Protein AF-0000000068198458 (afdb_homodimer)

Sequence (288 aa):
SDKPKAIFEDSSDDIAPDNEVLESVGDSALDLAVSSLIRNKYPGLRVGPHAKIRSLVVCVGTIAQISQHYRLADNLLADGRHLVSLQSSTYIQADLFEAYVGGLYADWGYEHIRPWLYRILTPYVEEAYRIVKMEYKCAVSSNKSDKPKAIFEDSSDDIAPDNEVLESVGDSALDLAVSSLIRNKYPGLRVGPHAKIRSLVVCVGTIAQISQHYRLADNLLADGRHLVSLQSSTYIQADLFEAYVGGLYADWGYEHIRPWLYRILTPYVEEAYRIVKMEYKCAVSSNK

Foldseek 3Di:
DPPPPPDPDDDPVDCDPDLQVLLVQLLVLLLVLLLVLCCVVPVPDDPVLSVQLSCQLSPLQNLLVLLVVVVLLVVVPVVPDDCPDPPNPSNVSSSSSSSVSSVCCVVPNNVVCSVVSSVSSVVSSVVSSVVSVVVVVVVVVVVD/DPPPPPDPDDDPVDDDPDLQVLLVQLLVLLLVLLLVLCCVVPVPDDPVLSVQLSCQLSPLQNLLVLLVVVVLLVVVPVVPDDCPDPPNPSNVSSSSSSSVSSVCCVVPNSVVCSVVSSVSSVVSSVVSSVVSVVVVVVVVVVVD

Solvent-accessible surface area (backbone atoms only — not comparable to full-atom values): 15414 Å² total; per-residue (Å²): 136,77,65,76,74,81,70,61,50,45,52,85,90,57,54,58,85,48,61,61,48,28,20,52,30,11,46,24,47,49,46,27,49,49,43,46,48,48,45,70,75,39,63,30,50,29,55,69,58,49,53,54,31,46,52,56,45,71,28,54,67,45,36,17,50,51,22,58,73,67,38,47,65,60,57,59,29,68,74,66,55,74,72,72,56,92,78,52,51,54,62,53,35,20,46,49,39,22,22,49,47,17,48,49,35,74,74,61,32,59,74,66,46,44,64,60,50,50,62,71,42,43,66,49,50,54,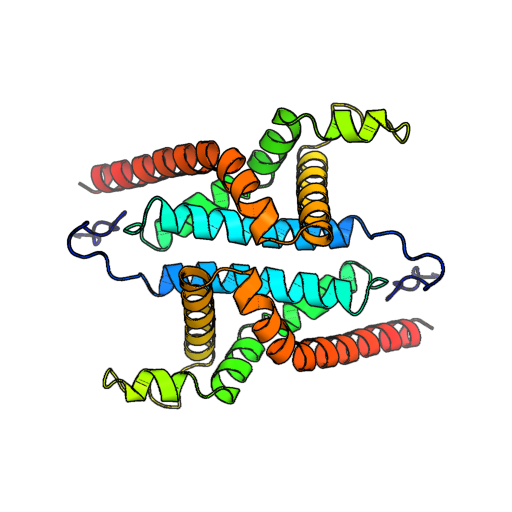51,32,45,52,54,51,50,51,54,55,52,48,50,54,54,64,75,99,135,82,64,76,76,80,70,61,51,46,52,86,91,59,54,58,84,48,62,62,48,28,20,54,31,10,45,24,48,49,46,28,50,50,44,46,48,48,44,69,76,40,62,30,52,28,56,68,60,49,51,53,31,46,52,57,43,74,27,53,69,44,36,16,50,52,22,58,73,67,39,46,66,59,58,60,30,67,76,67,52,76,74,71,58,91,79,52,51,54,61,54,35,20,45,49,41,22,22,49,46,16,47,49,34,74,74,61,33,60,73,64,46,42,64,59,49,51,62,70,42,43,64,48,49,55,50,33,45,52,54,52,51,51,54,52,52,48,51,55,55,66,74,99

Organism: Serendipita indica (strain DSM 11827) (NCBI:txid1109443)

pLDDT: mean 84.29, std 18.51, range [30.11, 98.75]

Radius of gyration: 21.1 Å; Cα contacts (8 Å, |Δi|>4): 349; chains: 2; bounding box: 50×67×52 Å

Secondary structure (DSSP, 8-state):
-------SB--GGG----HHHHHHHHHHHHHHHHHHHHHHH-TTB-HHHHHHHHHHHSSHHHHHHHHHHTTHHHHHHHTSS----S---HHHHHHHHHHHHHHHHHHH-HHHHHHHHHHHHHHHHHHHHHHHHHHHHHHHHHT-/-------SB--GGG----HHHHHHHHHHHHHHHHHHHHHHH-TTB-HHHHHHHHHHHSSHHHHHHHHHHTTHHHHHHHTTS----S---HHHHHHHHHHHHHHHHHHH-HHHHHHHHHHHHHHHHHHHHHHHHHHHHHHHHHT-

Structure (mmCIF, N/CA/C/O backbone):
data_AF-0000000068198458-model_v1
#
loop_
_entity.id
_entity.type
_entity.pdbx_description
1 polymer 'RNase III domain-containing protein'
#
loop_
_atom_site.group_PDB
_atom_site.id
_atom_site.type_symbol
_atom_site.label_atom_id
_atom_site.label_alt_id
_atom_site.label_comp_id
_atom_site.label_asym_id
_atom_site.label_entity_id
_atom_site.label_seq_id
_atom_site.pdbx_PDB_ins_code
_atom_site.Cartn_x
_atom_site.Cartn_y
_atom_site.Cartn_z
_atom_site.occupancy
_atom_site.B_iso_or_equiv
_atom_site.auth_seq_id
_atom_site.auth_comp_id
_atom_site.auth_asym_id
_atom_site.auth_atom_id
_atom_site.pdbx_PDB_model_num
ATOM 1 N N . SER A 1 1 ? -4.324 -20.203 -34.406 1 30.11 1 SER A N 1
ATOM 2 C CA . SER A 1 1 ? -4.539 -18.891 -33.781 1 30.11 1 SER A CA 1
ATOM 3 C C . SER A 1 1 ? -4.801 -19.031 -32.312 1 30.11 1 SER A C 1
ATOM 5 O O . SER A 1 1 ? -5.914 -18.781 -31.828 1 30.11 1 SER A O 1
ATOM 7 N N . ASP A 1 2 ? -4.414 -20.094 -31.625 1 34.06 2 ASP A N 1
ATOM 8 C CA . ASP A 1 2 ? -4.598 -20.656 -30.297 1 34.06 2 ASP A CA 1
ATOM 9 C C . ASP A 1 2 ? -4.164 -19.672 -29.203 1 34.06 2 ASP A C 1
ATOM 11 O O . ASP A 1 2 ? -2.967 -19.453 -29.016 1 34.06 2 ASP A O 1
ATOM 15 N N . LYS A 1 3 ? -4.727 -18.531 -29.234 1 41.78 3 LYS A N 1
ATOM 16 C CA . LYS A 1 3 ? -4.383 -17.516 -28.25 1 41.78 3 LYS A CA 1
ATOM 17 C C . LYS A 1 3 ? -4.191 -18.141 -26.859 1 41.78 3 LYS A C 1
ATOM 19 O O . LYS A 1 3 ? -5.004 -18.953 -26.422 1 41.78 3 LYS A O 1
ATOM 24 N N . PRO A 1 4 ? -3.039 -18.297 -26.328 1 46.28 4 PRO A N 1
ATOM 25 C CA . PRO A 1 4 ? -2.812 -18.984 -25.062 1 46.28 4 PRO A CA 1
ATOM 26 C C . PRO A 1 4 ? -3.896 -18.703 -24.031 1 46.28 4 PRO A C 1
ATOM 28 O O . PRO A 1 4 ? -4.355 -17.562 -23.922 1 46.28 4 PRO A O 1
ATOM 31 N N . LYS A 1 5 ? -4.898 -19.531 -23.859 1 51.38 5 LYS A N 1
ATOM 32 C CA . LYS A 1 5 ? -5.996 -19.516 -22.891 1 51.38 5 LYS A CA 1
ATOM 33 C C . LYS A 1 5 ? -5.559 -18.891 -21.578 1 51.38 5 LYS A C 1
ATOM 35 O O . LYS A 1 5 ? -4.594 -19.344 -20.953 1 51.38 5 LYS A O 1
ATOM 40 N N . ALA A 1 6 ? -5.688 -17.484 -21.469 1 61.34 6 ALA A N 1
ATOM 41 C CA . ALA A 1 6 ? -5.27 -16.734 -20.281 1 61.34 6 ALA A CA 1
ATOM 42 C C . ALA A 1 6 ? -5.652 -17.469 -19 1 61.34 6 ALA A C 1
ATOM 44 O O . ALA A 1 6 ? -6.816 -17.828 -18.812 1 61.34 6 ALA A O 1
ATOM 45 N N . ILE A 1 7 ? -4.77 -18.25 -18.453 1 76.94 7 ILE A N 1
ATOM 46 C CA . ILE A 1 7 ? -4.93 -19.062 -17.25 1 76.94 7 ILE A CA 1
ATOM 47 C C . ILE A 1 7 ? -5.301 -18.156 -16.062 1 76.94 7 ILE A C 1
ATOM 49 O O . ILE A 1 7 ? -4.605 -17.172 -15.789 1 76.94 7 ILE A O 1
ATOM 53 N N . PHE A 1 8 ? -6.598 -18.312 -15.633 1 86.75 8 PHE A N 1
ATOM 54 C CA . PHE A 1 8 ? -7.156 -17.547 -14.516 1 86.75 8 PHE A CA 1
ATOM 55 C C . PHE A 1 8 ? -6.5 -17.969 -13.203 1 86.75 8 PHE A C 1
ATOM 57 O O . PHE A 1 8 ? -6.109 -17.109 -12.406 1 86.75 8 PHE A O 1
ATOM 64 N N . GLU A 1 9 ? -6.297 -19.156 -13.039 1 86.31 9 GLU A N 1
ATOM 65 C CA . GLU A 1 9 ? -5.746 -19.703 -11.805 1 86.31 9 GLU A CA 1
ATOM 66 C C . GLU A 1 9 ? -4.926 -20.969 -12.086 1 86.31 9 GLU A C 1
ATOM 68 O O . GLU A 1 9 ? -5.266 -21.75 -12.969 1 86.31 9 GLU A O 1
ATOM 73 N N . ASP A 1 10 ? -3.818 -20.984 -11.352 1 80.56 10 ASP A N 1
ATOM 74 C CA . ASP A 1 10 ? -3.014 -22.188 -11.453 1 80.56 10 ASP A CA 1
ATOM 75 C C . ASP A 1 10 ? -3.729 -23.375 -10.812 1 80.56 10 ASP A C 1
ATOM 77 O O . ASP A 1 10 ? -4.582 -23.203 -9.938 1 80.56 10 ASP A O 1
ATOM 81 N N . SER A 1 11 ? -3.367 -24.5 -11.375 1 75.56 11 SER A N 1
ATOM 82 C CA . SER A 1 11 ? -3.941 -25.719 -10.812 1 75.56 11 SER A CA 1
ATOM 83 C C . SER A 1 11 ? -3.439 -25.953 -9.391 1 75.56 11 SER A C 1
ATOM 85 O O . SER A 1 11 ? -2.334 -25.547 -9.039 1 75.56 11 SER A O 1
ATOM 87 N N . SER A 1 12 ? -4.324 -26.484 -8.578 1 68 12 SER A N 1
ATOM 88 C CA . SER A 1 12 ? -4.039 -26.734 -7.168 1 68 12 SER A CA 1
ATOM 89 C C . SER A 1 12 ? -2.76 -27.547 -7 1 68 12 SER A C 1
ATOM 91 O O . SER A 1 12 ? -2.082 -27.438 -5.973 1 68 12 SER A O 1
ATOM 93 N N . ASP A 1 13 ? -2.494 -28.359 -7.977 1 66.19 13 ASP A N 1
ATOM 94 C CA . ASP A 1 13 ? -1.335 -29.25 -7.887 1 66.19 13 ASP A CA 1
ATOM 95 C C . ASP A 1 13 ? -0.048 -28.5 -8.234 1 66.19 13 ASP A C 1
ATOM 97 O O . ASP A 1 13 ? 1.051 -29.016 -7.996 1 66.19 13 ASP A O 1
ATOM 101 N N . ASP A 1 14 ? -0.201 -27.359 -8.727 1 62.34 14 ASP A N 1
ATOM 102 C CA . ASP A 1 14 ? 0.994 -26.641 -9.164 1 62.34 14 ASP A CA 1
ATOM 103 C C . ASP A 1 14 ? 0.958 -25.188 -8.703 1 62.34 14 ASP A C 1
ATOM 105 O O . ASP A 1 14 ? 1.086 -24.266 -9.516 1 62.34 14 ASP A O 1
ATOM 109 N N . ILE A 1 15 ? 0.603 -25.094 -7.469 1 60.03 15 ILE A N 1
ATOM 110 C CA . ILE A 1 15 ? 0.546 -23.719 -6.98 1 60.03 15 ILE A CA 1
ATOM 111 C C . ILE A 1 15 ? 1.922 -23.297 -6.477 1 60.03 15 ILE A C 1
ATOM 113 O O . ILE A 1 15 ? 2.385 -23.781 -5.438 1 60.03 15 ILE A O 1
ATOM 117 N N . ALA A 1 16 ? 2.879 -22.938 -7.336 1 57.88 16 ALA A N 1
ATOM 118 C CA . ALA A 1 16 ? 4.082 -22.266 -6.855 1 57.88 16 ALA A CA 1
ATOM 119 C C . ALA A 1 16 ? 3.811 -20.797 -6.574 1 57.88 16 ALA A C 1
ATOM 121 O O . ALA A 1 16 ? 2.99 -20.172 -7.246 1 57.88 16 ALA A O 1
ATOM 122 N N . PRO A 1 17 ? 4.289 -20.484 -5.434 1 58.69 17 PRO A N 1
ATOM 123 C CA . PRO A 1 17 ? 4.109 -19.047 -5.18 1 58.69 17 PRO A CA 1
ATOM 124 C C . PRO A 1 17 ? 4.441 -18.188 -6.395 1 58.69 17 PRO A C 1
ATOM 126 O O . PRO A 1 17 ? 5.477 -18.391 -7.035 1 58.69 17 PRO A O 1
ATOM 129 N N . ASP A 1 18 ? 3.379 -17.562 -6.82 1 75.62 18 ASP A N 1
ATOM 130 C CA . ASP A 1 18 ? 3.547 -16.641 -7.934 1 75.62 18 ASP A CA 1
ATOM 131 C C . ASP A 1 18 ? 4.348 -15.406 -7.508 1 75.62 18 ASP A C 1
ATOM 133 O O . ASP A 1 18 ? 3.875 -14.602 -6.703 1 75.62 18 ASP A O 1
ATOM 137 N N . ASN A 1 19 ? 5.637 -15.438 -7.844 1 85.38 19 ASN A N 1
ATOM 138 C CA . ASN A 1 19 ? 6.555 -14.352 -7.539 1 85.38 19 ASN A CA 1
ATOM 139 C C . ASN A 1 19 ? 5.926 -12.992 -7.828 1 85.38 19 ASN A C 1
ATOM 141 O O . ASN A 1 19 ? 6.188 -12.016 -7.117 1 85.38 19 ASN A O 1
ATOM 145 N N . GLU A 1 20 ? 5.07 -13.023 -8.734 1 91.38 20 GLU A N 1
ATOM 146 C CA . GLU A 1 20 ? 4.441 -11.766 -9.117 1 91.38 20 GLU A CA 1
ATOM 147 C C . GLU A 1 20 ? 3.395 -11.336 -8.094 1 91.38 20 GLU A C 1
ATOM 149 O O . GLU A 1 20 ? 3.23 -10.141 -7.824 1 91.38 20 GLU A O 1
ATOM 154 N N . VAL A 1 21 ? 2.742 -12.312 -7.539 1 92.94 21 VAL A N 1
ATOM 155 C CA . VAL A 1 21 ? 1.76 -12 -6.508 1 92.94 21 VAL A CA 1
ATO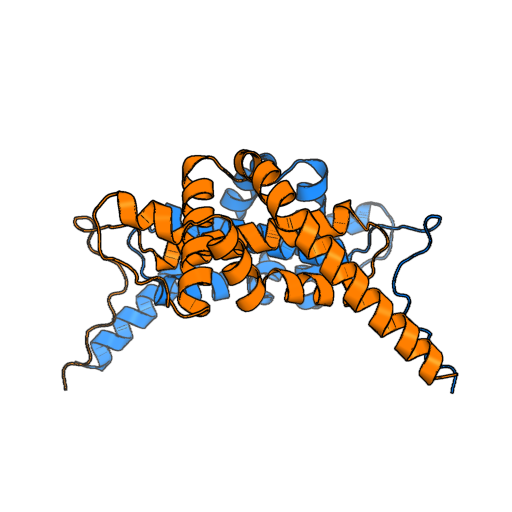M 156 C C . VAL A 1 21 ? 2.471 -11.531 -5.238 1 92.94 21 VAL A C 1
ATOM 158 O O . VAL A 1 21 ? 2.049 -10.57 -4.598 1 92.94 21 VAL A O 1
ATOM 161 N N . LEU A 1 22 ? 3.559 -12.188 -4.949 1 94.88 22 LEU A N 1
ATOM 162 C CA . LEU A 1 22 ? 4.34 -11.773 -3.787 1 94.88 22 LEU A CA 1
ATOM 163 C C . LEU A 1 22 ? 4.906 -10.375 -3.98 1 94.88 22 LEU A C 1
ATOM 165 O O . LEU A 1 22 ? 4.977 -9.594 -3.027 1 94.88 22 LEU A O 1
ATOM 169 N N . GLU A 1 23 ? 5.309 -10.141 -5.215 1 96.06 23 GLU A N 1
ATOM 170 C CA . GLU A 1 23 ? 5.762 -8.797 -5.559 1 96.06 23 GLU A CA 1
ATOM 171 C C . GLU A 1 23 ? 4.684 -7.758 -5.258 1 96.06 23 GLU A C 1
ATOM 173 O O . GLU A 1 23 ? 4.969 -6.715 -4.664 1 96.06 23 GLU A O 1
ATOM 178 N N . SER A 1 24 ? 3.486 -8.062 -5.602 1 96.25 24 SER A N 1
ATOM 179 C CA . SER A 1 24 ? 2.365 -7.152 -5.402 1 96.25 24 SER A CA 1
ATOM 180 C C . SER A 1 24 ? 2.092 -6.93 -3.916 1 96.25 24 SER A C 1
ATOM 182 O O . SER A 1 24 ? 1.862 -5.797 -3.484 1 96.25 24 SER A O 1
ATOM 184 N N . VAL A 1 25 ? 2.148 -7.977 -3.197 1 97.31 25 VAL A N 1
ATOM 185 C CA . VAL A 1 25 ? 1.942 -7.871 -1.757 1 97.31 25 VAL A CA 1
ATOM 186 C C . VAL A 1 25 ? 3.084 -7.078 -1.125 1 97.31 25 VAL A C 1
ATOM 188 O O . VAL A 1 25 ? 2.852 -6.199 -0.296 1 97.31 25 VAL A O 1
ATOM 191 N N . GLY A 1 26 ? 4.273 -7.41 -1.533 1 97.94 26 GLY A N 1
ATOM 192 C CA . GLY A 1 26 ? 5.438 -6.699 -1.038 1 97.94 26 GLY A CA 1
ATOM 193 C C . GLY A 1 26 ? 5.402 -5.211 -1.339 1 97.94 26 GLY A C 1
ATOM 194 O O . GLY A 1 26 ? 5.777 -4.395 -0.497 1 97.94 26 GLY A O 1
ATOM 195 N N . ASP A 1 27 ? 4.945 -4.914 -2.533 1 97.69 27 ASP A N 1
ATOM 196 C CA . ASP A 1 27 ? 4.809 -3.516 -2.932 1 97.69 27 ASP A CA 1
ATOM 197 C C . ASP A 1 27 ? 3.85 -2.771 -2.004 1 97.69 27 ASP A C 1
ATOM 199 O O . ASP A 1 27 ? 4.137 -1.655 -1.569 1 97.69 27 ASP A O 1
ATOM 203 N N . SER A 1 28 ? 2.742 -3.395 -1.663 1 98.25 28 SER A N 1
ATOM 204 C CA . SER A 1 28 ? 1.769 -2.77 -0.773 1 98.25 28 SER A CA 1
ATOM 205 C C . SER A 1 28 ? 2.322 -2.627 0.64 1 98.25 28 SER A C 1
ATOM 207 O O . SER A 1 28 ? 2.053 -1.635 1.321 1 98.25 28 SER A O 1
ATOM 209 N N . ALA A 1 29 ? 3.102 -3.566 1.066 1 98.62 29 ALA A N 1
ATOM 210 C CA . ALA A 1 29 ? 3.732 -3.494 2.383 1 98.62 29 ALA A CA 1
ATOM 211 C C . ALA A 1 29 ? 4.742 -2.354 2.443 1 98.62 29 ALA A C 1
ATOM 213 O O . ALA A 1 29 ? 4.801 -1.62 3.436 1 98.62 29 ALA A O 1
ATOM 214 N N . LEU A 1 30 ? 5.512 -2.246 1.409 1 98.62 30 LEU A N 1
ATOM 215 C CA . LEU A 1 30 ? 6.484 -1.165 1.321 1 98.62 30 LEU A CA 1
ATOM 216 C C . LEU A 1 30 ? 5.793 0.194 1.336 1 98.62 30 LEU A C 1
ATOM 218 O O . LEU A 1 30 ? 6.254 1.124 2.002 1 98.62 30 LEU A O 1
ATOM 222 N N . ASP A 1 31 ? 4.691 0.288 0.597 1 98.56 31 ASP A N 1
ATOM 223 C CA . ASP A 1 31 ? 3.936 1.537 0.537 1 98.56 31 ASP A CA 1
ATOM 224 C C . ASP A 1 31 ? 3.422 1.936 1.919 1 98.56 31 ASP A C 1
ATOM 226 O O . ASP A 1 31 ? 3.5 3.105 2.301 1 98.56 31 ASP A O 1
ATOM 230 N N . LEU A 1 32 ? 2.945 0.976 2.594 1 98.75 32 LEU A N 1
ATOM 231 C CA . LEU A 1 32 ? 2.453 1.257 3.938 1 98.75 32 LEU A CA 1
ATOM 232 C C . LEU A 1 32 ? 3.598 1.66 4.863 1 98.75 32 LEU A C 1
ATOM 234 O O . LEU A 1 32 ? 3.467 2.604 5.645 1 98.75 32 LEU A O 1
ATOM 238 N N . ALA A 1 33 ? 4.688 0.992 4.762 1 98.75 33 ALA A N 1
ATOM 239 C CA . ALA A 1 33 ? 5.848 1.277 5.602 1 98.75 33 ALA A CA 1
ATOM 240 C C . ALA A 1 33 ? 6.375 2.688 5.352 1 98.75 33 ALA A C 1
ATOM 242 O O . ALA A 1 33 ? 6.617 3.445 6.297 1 98.75 33 ALA A O 1
ATOM 243 N N . VAL A 1 34 ? 6.488 3.004 4.094 1 98.75 34 VAL A N 1
ATOM 244 C CA . VAL A 1 34 ? 7.043 4.305 3.744 1 98.75 34 VAL A CA 1
ATOM 245 C C . VAL A 1 34 ? 6.074 5.41 4.16 1 98.75 34 VAL A C 1
ATOM 247 O O . VAL A 1 34 ? 6.484 6.418 4.742 1 98.75 34 VAL A O 1
ATOM 250 N N . SER A 1 35 ? 4.805 5.227 3.887 1 98.25 35 SER A N 1
ATOM 251 C CA . SER A 1 35 ? 3.799 6.23 4.211 1 98.25 35 SER A CA 1
ATOM 252 C C . SER A 1 35 ? 3.729 6.477 5.715 1 98.25 35 SER A C 1
ATOM 254 O O . SER A 1 35 ? 3.707 7.625 6.16 1 98.25 35 SER A O 1
ATOM 256 N N . SER A 1 36 ? 3.738 5.434 6.441 1 98 36 SER A N 1
ATOM 257 C CA . SER A 1 36 ? 3.645 5.57 7.891 1 98 36 SER A CA 1
ATOM 258 C C . SER A 1 36 ? 4.941 6.113 8.477 1 98 36 SER A C 1
ATOM 260 O O . SER A 1 36 ? 4.918 6.871 9.445 1 98 36 SER A O 1
ATOM 262 N N . LEU A 1 37 ? 6.066 5.719 7.922 1 98.44 37 LEU A N 1
ATOM 263 C CA . LEU A 1 37 ? 7.359 6.219 8.375 1 98.44 37 LEU A CA 1
ATOM 264 C C . LEU A 1 37 ? 7.457 7.727 8.172 1 98.44 37 LEU A C 1
ATOM 266 O O . LEU A 1 37 ? 7.926 8.445 9.062 1 98.44 37 LEU A O 1
ATOM 270 N N . ILE A 1 38 ? 7.027 8.203 7.012 1 98 38 ILE A N 1
ATOM 271 C CA . ILE A 1 38 ? 7.043 9.633 6.727 1 98 38 ILE A CA 1
ATOM 272 C C . ILE A 1 38 ? 6.156 10.367 7.73 1 98 38 ILE A C 1
ATOM 274 O O . ILE A 1 38 ? 6.562 11.383 8.297 1 98 38 ILE A O 1
ATOM 278 N N . ARG A 1 39 ? 5.02 9.852 7.949 1 96 39 ARG A N 1
ATOM 279 C CA . ARG A 1 39 ? 4.094 10.477 8.883 1 96 39 ARG A CA 1
ATOM 280 C C . ARG A 1 39 ? 4.695 10.547 10.289 1 96 39 ARG A C 1
ATOM 282 O O . ARG A 1 39 ? 4.535 11.547 10.992 1 96 39 ARG A O 1
ATOM 289 N N . ASN A 1 40 ? 5.324 9.508 10.688 1 95.56 40 ASN A N 1
ATOM 290 C CA . ASN A 1 40 ? 5.918 9.43 12.016 1 95.56 40 ASN A CA 1
ATOM 291 C C . ASN A 1 40 ? 7.09 10.391 12.164 1 95.56 40 ASN A C 1
ATOM 293 O O . ASN A 1 40 ? 7.223 11.062 13.188 1 95.56 40 ASN A O 1
ATOM 297 N N . LYS A 1 41 ? 7.871 10.461 11.195 1 96.31 41 LYS A N 1
ATOM 298 C CA . LYS A 1 41 ? 9.086 11.266 11.25 1 96.31 41 LYS A CA 1
ATOM 299 C C . LYS A 1 41 ? 8.781 12.75 11.055 1 96.31 41 LYS A C 1
ATOM 301 O O . LYS A 1 41 ? 9.453 13.609 11.625 1 96.31 41 LYS A O 1
ATOM 306 N N . TYR A 1 42 ? 7.812 12.977 10.211 1 95.19 42 TYR A N 1
ATOM 307 C CA . TYR A 1 42 ? 7.473 14.352 9.859 1 95.19 42 TYR A CA 1
ATOM 308 C C . TYR A 1 42 ? 5.973 14.594 10.008 1 95.19 42 TYR A C 1
ATOM 310 O O . TYR A 1 42 ? 5.277 14.812 9.016 1 95.19 42 TYR A O 1
ATOM 318 N N . PRO A 1 43 ? 5.508 14.672 11.219 1 91.88 43 PRO A N 1
ATOM 319 C CA . PRO A 1 43 ? 4.07 14.758 11.477 1 91.88 43 PRO A CA 1
ATOM 320 C C . PRO A 1 43 ? 3.449 16.047 10.938 1 91.88 43 PRO A C 1
ATOM 322 O O . PRO A 1 43 ? 2.236 16.109 10.711 1 91.88 43 PRO A O 1
ATOM 325 N N . GLY A 1 44 ? 4.195 17.062 10.703 1 91.19 44 GLY A N 1
ATOM 326 C CA . GLY A 1 44 ? 3.684 18.328 10.203 1 91.19 44 GLY A CA 1
ATOM 327 C C . GLY A 1 44 ? 3.732 18.438 8.695 1 91.19 44 GLY A C 1
ATOM 328 O O . GLY A 1 44 ? 3.256 19.422 8.117 1 91.19 44 GLY A O 1
ATOM 329 N N . LEU A 1 45 ? 4.281 17.469 8.047 1 93.19 45 LEU A N 1
ATOM 330 C CA . LEU A 1 45 ? 4.473 17.484 6.602 1 93.19 45 LEU A CA 1
ATOM 331 C C . LEU A 1 45 ? 3.129 17.469 5.875 1 93.19 45 LEU A C 1
ATOM 333 O O . LEU A 1 45 ? 2.248 16.672 6.203 1 93.19 45 LEU A O 1
ATOM 337 N N . ARG A 1 46 ? 3.014 18.297 4.93 1 89.56 46 ARG A N 1
ATOM 338 C CA . ARG A 1 46 ? 1.765 18.391 4.18 1 89.56 46 ARG A CA 1
ATOM 339 C C . ARG A 1 46 ? 1.679 17.297 3.127 1 89.56 46 ARG A C 1
ATOM 341 O O . ARG A 1 46 ? 2.688 16.672 2.783 1 89.56 46 ARG A O 1
ATOM 348 N N . VAL A 1 47 ? 0.496 17.109 2.559 1 90.31 47 VAL A N 1
ATOM 349 C CA . VAL A 1 47 ? 0.196 15.977 1.685 1 90.31 47 VAL A CA 1
ATOM 350 C C . VAL A 1 47 ? 1.042 16.062 0.417 1 90.31 47 VAL A C 1
ATOM 352 O O . VAL A 1 47 ? 1.537 15.055 -0.079 1 90.31 47 VAL A O 1
ATOM 355 N N . GLY A 1 48 ? 1.16 17.266 -0.16 1 92.56 48 GLY A N 1
ATOM 356 C CA . GLY A 1 48 ? 1.958 17.438 -1.364 1 92.56 48 GLY A CA 1
ATOM 357 C C . GLY A 1 48 ? 3.373 16.906 -1.219 1 92.56 48 GLY A C 1
ATOM 358 O O . GLY A 1 48 ? 3.758 15.953 -1.898 1 92.56 48 GLY A O 1
ATOM 359 N N . PRO A 1 49 ? 4.109 17.484 -0.264 1 94.38 49 PRO A N 1
ATOM 360 C CA . PRO A 1 49 ? 5.465 17 0.008 1 94.38 49 PRO A CA 1
ATOM 361 C C . PRO A 1 49 ? 5.496 15.531 0.437 1 94.38 49 PRO A C 1
ATOM 363 O O . PRO A 1 49 ? 6.422 14.797 0.076 1 94.38 49 PRO A O 1
ATOM 366 N N . HIS A 1 50 ? 4.543 15.125 1.203 1 96.19 50 HIS A N 1
ATOM 367 C CA . HIS A 1 50 ? 4.441 13.727 1.606 1 96.19 50 HIS A CA 1
ATOM 368 C C . HIS A 1 50 ? 4.414 12.805 0.393 1 96.19 50 HIS A C 1
ATOM 370 O O . HIS A 1 50 ? 5.16 11.828 0.338 1 96.19 50 HIS A O 1
ATOM 376 N N . ALA A 1 51 ? 3.598 13.125 -0.539 1 96.19 51 ALA A N 1
ATOM 377 C CA . ALA A 1 51 ? 3.445 12.32 -1.748 1 96.19 51 ALA A CA 1
ATOM 378 C C . ALA A 1 51 ? 4.738 12.297 -2.559 1 96.19 51 ALA A C 1
ATOM 380 O O . ALA A 1 51 ? 5.125 11.258 -3.096 1 96.19 51 ALA A O 1
ATOM 381 N N . LYS A 1 52 ? 5.32 13.406 -2.648 1 96.88 52 LYS A N 1
ATOM 382 C CA . LYS A 1 52 ? 6.559 13.508 -3.422 1 96.88 52 LYS A CA 1
ATOM 383 C C . LYS A 1 52 ? 7.672 12.68 -2.787 1 96.88 52 LYS A C 1
ATOM 385 O O . LYS A 1 52 ? 8.391 11.961 -3.482 1 96.88 52 LYS A O 1
ATOM 390 N N . ILE A 1 53 ? 7.82 12.773 -1.513 1 98.06 53 ILE A N 1
ATOM 391 C CA . ILE A 1 53 ? 8.82 12 -0.792 1 98.06 53 ILE A CA 1
ATOM 392 C C . ILE A 1 53 ? 8.555 10.508 -0.974 1 98.06 53 ILE A C 1
ATOM 394 O O . ILE A 1 53 ? 9.469 9.734 -1.29 1 98.06 53 ILE A O 1
ATOM 398 N N . ARG A 1 54 ? 7.328 10.141 -0.768 1 98.25 54 ARG A N 1
ATOM 399 C CA . ARG A 1 54 ? 6.965 8.742 -0.931 1 98.25 54 ARG A CA 1
ATOM 400 C C . ARG A 1 54 ? 7.344 8.234 -2.318 1 98.25 54 ARG A C 1
ATOM 402 O O . ARG A 1 54 ? 7.93 7.156 -2.453 1 98.25 54 ARG A O 1
ATOM 409 N N . SER A 1 55 ? 7.004 9.008 -3.363 1 97.88 55 SER A N 1
ATOM 410 C CA . SER A 1 55 ? 7.273 8.602 -4.738 1 97.88 55 SER A CA 1
ATOM 411 C C . SER A 1 55 ? 8.766 8.406 -4.973 1 97.88 55 SER A C 1
ATOM 413 O O . SER A 1 55 ? 9.172 7.508 -5.715 1 97.88 55 SER A O 1
ATOM 415 N N . LEU A 1 56 ? 9.578 9.18 -4.344 1 97.81 56 LEU A N 1
ATOM 416 C CA . LEU A 1 56 ? 11.023 9.078 -4.5 1 97.81 56 LEU A CA 1
ATOM 417 C C . LEU A 1 56 ? 11.562 7.828 -3.816 1 97.81 56 LEU A C 1
ATOM 419 O O . LEU A 1 56 ? 12.547 7.242 -4.27 1 97.81 56 LEU A O 1
ATOM 423 N N . VAL A 1 57 ? 10.914 7.441 -2.791 1 98.44 57 VAL A N 1
ATOM 424 C CA . VAL A 1 57 ? 11.414 6.332 -1.986 1 98.44 57 VAL A CA 1
ATOM 425 C C . VAL A 1 57 ? 10.953 5.008 -2.586 1 98.44 57 VAL A C 1
ATOM 427 O O . VAL A 1 57 ? 11.703 4.027 -2.596 1 98.44 57 VAL A O 1
ATOM 430 N N . VAL A 1 58 ? 9.703 4.953 -3.111 1 97.62 58 VAL A N 1
ATOM 431 C CA . VAL A 1 58 ? 9.156 3.67 -3.543 1 97.62 58 VAL A CA 1
ATOM 432 C C . VAL A 1 58 ? 9.328 3.52 -5.055 1 97.62 58 VAL A C 1
ATOM 434 O O . VAL A 1 58 ? 8.789 2.588 -5.652 1 97.62 58 VAL A O 1
ATOM 437 N N . CYS A 1 59 ? 10.078 4.434 -5.645 1 97.19 59 CYS A N 1
ATOM 438 C CA . CYS A 1 59 ? 10.312 4.285 -7.078 1 97.19 59 CYS A CA 1
ATOM 439 C C . CYS A 1 59 ? 11.242 3.111 -7.359 1 97.19 59 CYS A C 1
ATOM 441 O O . CYS A 1 59 ? 11.992 2.684 -6.48 1 97.19 59 CYS A O 1
ATOM 443 N N . VAL A 1 60 ? 11.148 2.645 -8.555 1 95.94 60 VAL A N 1
ATOM 444 C CA . VAL A 1 60 ? 11.875 1.45 -8.984 1 95.94 60 VAL A CA 1
ATOM 445 C C . VAL A 1 60 ? 13.367 1.634 -8.734 1 95.94 60 VAL A C 1
ATOM 447 O O . VAL A 1 60 ? 14.039 0.719 -8.25 1 95.94 60 VAL A O 1
ATOM 450 N N . GLY A 1 61 ? 13.875 2.771 -9.062 1 96 61 GLY A N 1
ATOM 451 C CA . GLY A 1 61 ? 15.289 3.045 -8.898 1 96 61 GLY A CA 1
ATOM 452 C C . GLY A 1 61 ? 15.758 2.914 -7.457 1 96 61 GLY A C 1
ATOM 453 O O . GLY A 1 61 ? 16.781 2.285 -7.184 1 96 61 GLY A O 1
ATOM 454 N N . THR A 1 62 ? 15.062 3.48 -6.492 1 97 62 THR A N 1
ATOM 455 C CA . THR A 1 62 ? 15.422 3.438 -5.078 1 97 62 THR A CA 1
ATOM 456 C C . THR A 1 62 ? 15.281 2.021 -4.527 1 97 62 THR A C 1
ATOM 458 O O . THR A 1 62 ? 16.156 1.545 -3.793 1 97 62 THR A O 1
ATOM 461 N N . ILE A 1 63 ? 14.227 1.339 -4.895 1 96.88 63 ILE A N 1
ATOM 462 C CA . ILE A 1 63 ? 13.992 -0.021 -4.418 1 96.88 63 ILE A CA 1
ATOM 463 C C . ILE A 1 63 ? 15.094 -0.943 -4.938 1 96.88 63 ILE A C 1
ATOM 465 O O . ILE A 1 63 ? 15.562 -1.823 -4.215 1 96.88 63 ILE A O 1
ATOM 469 N N . ALA A 1 64 ? 15.469 -0.704 -6.195 1 94.81 64 ALA A N 1
ATOM 470 C CA . ALA A 1 64 ? 16.562 -1.489 -6.758 1 94.81 64 ALA A CA 1
ATOM 471 C C . ALA A 1 64 ? 17.859 -1.246 -5.992 1 94.81 64 ALA A C 1
ATOM 473 O O . ALA A 1 64 ? 18.641 -2.18 -5.746 1 94.81 64 ALA A O 1
ATOM 474 N N . GLN A 1 65 ? 18.109 -0.049 -5.625 1 94.12 65 GLN A N 1
ATOM 475 C CA . GLN A 1 65 ? 19.297 0.298 -4.852 1 94.12 65 GLN A CA 1
ATOM 476 C C . GLN A 1 65 ? 19.297 -0.402 -3.494 1 94.12 65 GLN A C 1
ATOM 478 O O . GLN A 1 65 ? 20.328 -0.891 -3.039 1 94.12 65 GLN A O 1
ATOM 483 N N . ILE A 1 66 ? 18.188 -0.449 -2.869 1 94.38 66 ILE A N 1
ATOM 484 C CA . ILE A 1 66 ? 18.047 -1.131 -1.587 1 94.38 66 ILE A CA 1
ATOM 485 C C . ILE A 1 66 ? 18.312 -2.621 -1.761 1 94.38 66 ILE A C 1
ATOM 487 O O . ILE A 1 66 ? 19.047 -3.221 -0.96 1 94.38 66 ILE A O 1
ATOM 491 N N . SER A 1 67 ? 17.719 -3.16 -2.797 1 92.38 67 SER A N 1
ATOM 492 C CA . SER A 1 67 ? 17.938 -4.57 -3.111 1 92.38 67 SER A CA 1
ATOM 493 C C . SER A 1 67 ? 19.422 -4.883 -3.268 1 92.38 67 SER A C 1
ATOM 495 O O . SER A 1 67 ? 19.906 -5.879 -2.734 1 92.38 67 SER A O 1
ATOM 497 N N . GLN A 1 68 ? 20.094 -4.078 -4.008 1 88 68 GLN A N 1
ATOM 498 C CA . GLN A 1 68 ? 21.516 -4.262 -4.27 1 88 68 GLN A CA 1
ATOM 499 C C . GLN A 1 68 ? 22.328 -4.113 -2.988 1 88 68 GLN A C 1
ATOM 501 O O . GLN A 1 68 ? 23.266 -4.875 -2.748 1 88 68 GLN A O 1
ATOM 506 N N . HIS A 1 69 ? 21.953 -3.119 -2.227 1 85.62 69 HIS A N 1
ATOM 507 C CA . HIS A 1 69 ? 22.672 -2.85 -0.982 1 85.62 69 HIS A CA 1
ATOM 508 C C . HIS A 1 69 ? 22.578 -4.039 -0.031 1 85.62 69 HIS A C 1
ATOM 510 O O . HIS A 1 69 ? 23.547 -4.363 0.652 1 85.62 69 HIS A O 1
ATOM 516 N N . TYR A 1 70 ? 21.484 -4.703 -0.058 1 81.44 70 TYR A N 1
ATOM 517 C CA . TYR A 1 70 ? 21.281 -5.816 0.86 1 81.44 70 TYR A CA 1
ATOM 518 C C . TYR A 1 70 ? 21.641 -7.141 0.199 1 81.44 70 TYR A C 1
ATOM 520 O O . TYR A 1 70 ? 21.469 -8.211 0.793 1 81.44 70 TYR A O 1
ATOM 528 N N . ARG A 1 71 ? 22.156 -7.094 -0.995 1 77.75 71 ARG A N 1
ATOM 529 C CA . ARG A 1 71 ? 22.688 -8.219 -1.767 1 77.75 71 ARG A CA 1
ATOM 530 C C . ARG A 1 71 ? 21.656 -9.336 -1.868 1 77.75 71 ARG A C 1
ATOM 532 O O . ARG A 1 71 ? 21.969 -10.508 -1.662 1 77.75 71 ARG A O 1
ATOM 539 N N . LEU A 1 72 ? 20.469 -8.977 -2.066 1 71.69 72 LEU A N 1
ATOM 540 C CA . LEU A 1 72 ? 19.406 -9.977 -2.102 1 71.69 72 LEU A CA 1
ATOM 541 C C . LEU A 1 72 ? 19.594 -10.914 -3.293 1 71.69 72 LEU A C 1
ATOM 543 O O . LEU A 1 72 ? 19.328 -12.117 -3.189 1 71.69 72 LEU A O 1
ATOM 547 N N . ALA A 1 73 ? 20.047 -10.32 -4.285 1 62.81 73 ALA A N 1
ATOM 548 C CA . ALA A 1 73 ? 20.266 -11.156 -5.465 1 62.81 73 ALA A CA 1
ATOM 549 C C . ALA A 1 73 ? 21.328 -12.219 -5.188 1 62.81 73 ALA A C 1
ATOM 551 O O . ALA A 1 73 ? 21.203 -13.359 -5.648 1 62.81 73 ALA A O 1
ATOM 552 N N . ASP A 1 74 ? 22.281 -11.758 -4.5 1 62.78 74 ASP A N 1
ATOM 553 C CA . ASP A 1 74 ? 23.359 -12.68 -4.191 1 62.78 74 ASP A CA 1
ATOM 554 C C . ASP A 1 74 ? 22.875 -13.82 -3.299 1 62.78 74 ASP A C 1
ATOM 556 O O . ASP A 1 74 ? 23.328 -14.961 -3.447 1 62.78 74 ASP A O 1
ATOM 560 N N . ASN A 1 75 ? 21.969 -13.461 -2.459 1 58.56 75 ASN A N 1
ATOM 561 C CA . ASN A 1 75 ? 21.484 -14.453 -1.504 1 58.56 75 ASN A CA 1
ATOM 562 C C . ASN A 1 75 ? 20.531 -15.438 -2.162 1 58.56 75 ASN A C 1
ATOM 564 O O . ASN A 1 75 ? 20.422 -16.594 -1.729 1 58.56 75 ASN A O 1
ATOM 568 N N . LEU A 1 76 ? 19.781 -14.992 -3.08 1 57.19 76 LEU A N 1
ATOM 569 C CA . LEU A 1 76 ? 18.891 -15.875 -3.816 1 57.19 76 LEU A CA 1
ATOM 570 C C . LEU A 1 76 ? 19.672 -16.812 -4.719 1 57.19 76 LEU A C 1
ATOM 572 O O . LEU A 1 76 ? 19.234 -17.938 -4.977 1 57.19 76 LEU A O 1
ATOM 576 N N . LEU A 1 77 ? 20.75 -16.328 -5.242 1 49.38 77 LEU A N 1
ATOM 577 C CA . LEU A 1 77 ? 21.625 -17.141 -6.094 1 49.38 77 LEU A CA 1
ATOM 578 C C . LEU A 1 77 ? 22.312 -18.234 -5.289 1 49.38 77 LEU A C 1
ATOM 580 O O . LEU A 1 77 ? 22.625 -19.297 -5.816 1 49.38 77 LEU A O 1
ATOM 584 N N . ALA A 1 78 ? 22.734 -17.953 -4.141 1 47.47 78 ALA A N 1
ATOM 585 C CA . ALA A 1 78 ? 23.484 -18.984 -3.424 1 47.47 78 ALA A CA 1
ATOM 586 C C . ALA A 1 78 ? 22.641 -20.234 -3.25 1 47.47 78 ALA A C 1
ATOM 588 O O . ALA A 1 78 ? 23.188 -21.312 -2.994 1 47.47 78 ALA A O 1
ATOM 589 N N . ASP A 1 79 ? 21.422 -20.109 -3.078 1 47.91 79 ASP A N 1
ATOM 590 C CA . ASP A 1 79 ? 20.688 -21.359 -2.875 1 47.91 79 ASP A CA 1
ATOM 591 C C . ASP A 1 79 ? 20.578 -22.156 -4.18 1 47.91 79 ASP A C 1
ATOM 593 O O . ASP A 1 79 ? 19.812 -23.125 -4.258 1 47.91 79 ASP A O 1
ATOM 597 N N . GLY A 1 80 ? 21.516 -22.062 -5.176 1 44.81 80 GLY A N 1
ATOM 598 C CA . GLY A 1 80 ? 21.734 -22.938 -6.32 1 44.81 80 GLY A CA 1
ATOM 599 C C . GLY A 1 80 ? 20.953 -22.516 -7.551 1 44.81 80 GLY A C 1
ATOM 600 O O . GLY A 1 80 ? 21.078 -23.156 -8.609 1 44.81 80 GLY A O 1
ATOM 601 N N . ARG A 1 81 ? 19.781 -22 -7.453 1 46.47 81 ARG A N 1
ATOM 602 C CA . ARG A 1 81 ? 19.109 -21.891 -8.742 1 46.47 81 ARG A CA 1
ATOM 603 C C . ARG A 1 81 ? 19.844 -20.938 -9.68 1 46.47 81 ARG A C 1
ATOM 605 O O . ARG A 1 81 ? 20.844 -20.328 -9.281 1 46.47 81 ARG A O 1
ATOM 612 N N . HIS A 1 82 ? 19.109 -20.219 -10.727 1 45 82 HIS A N 1
ATOM 613 C CA . HIS A 1 82 ? 19.516 -19.438 -11.883 1 45 82 HIS A CA 1
ATOM 614 C C . HIS A 1 82 ? 20.25 -18.172 -11.453 1 45 82 HIS A C 1
ATOM 616 O O . HIS A 1 82 ? 19.906 -17.562 -10.438 1 45 82 HIS A O 1
ATOM 622 N N . LEU A 1 83 ? 21.609 -18.078 -11.758 1 43.44 83 LEU A N 1
ATOM 623 C CA . LEU A 1 83 ? 22.422 -16.859 -11.812 1 43.44 83 LEU A CA 1
ATOM 624 C C . LEU A 1 83 ? 21.594 -15.664 -12.25 1 43.44 83 LEU A C 1
ATOM 626 O O . LEU A 1 83 ? 21.266 -15.531 -13.43 1 43.44 83 LEU A O 1
ATOM 630 N N . VAL A 1 84 ? 20.531 -15.312 -11.648 1 47.12 84 VAL A N 1
ATOM 631 C CA . VAL A 1 84 ? 20.125 -13.969 -12.023 1 47.12 84 VAL A CA 1
ATOM 632 C C . VAL A 1 84 ? 21.359 -13.07 -12.148 1 47.12 84 VAL A C 1
ATOM 634 O O . VAL A 1 84 ? 22.094 -12.875 -11.18 1 47.12 84 VAL A O 1
ATOM 637 N N . SER A 1 85 ? 22.203 -13.102 -13.211 1 46.47 85 SER A N 1
ATOM 638 C CA . SER A 1 85 ? 23.359 -12.242 -13.469 1 46.47 85 SER A CA 1
ATOM 639 C C . SER A 1 85 ? 23.219 -10.914 -12.734 1 46.47 85 SER A C 1
ATOM 641 O O . SER A 1 85 ? 22.109 -10.43 -12.516 1 46.47 85 SER A O 1
ATOM 643 N N . LEU A 1 86 ? 24.328 -10.414 -11.922 1 47.38 86 LEU A N 1
ATOM 644 C CA . LEU A 1 86 ? 24.672 -9.094 -11.398 1 47.38 86 LEU A CA 1
ATOM 645 C C . LEU A 1 86 ? 23.906 -7.996 -12.133 1 47.38 86 LEU A C 1
ATOM 647 O O . LEU A 1 86 ? 23.75 -6.891 -11.617 1 47.38 86 LEU A O 1
ATOM 651 N N . GLN A 1 87 ? 23.938 -8.141 -13.5 1 53.81 87 GLN A N 1
ATOM 652 C CA . GLN A 1 87 ? 23.469 -7.023 -14.305 1 53.81 87 GLN A CA 1
ATOM 653 C C . GLN A 1 87 ? 21.938 -6.984 -14.352 1 53.81 87 GLN A C 1
ATOM 655 O O . GLN A 1 87 ? 21.344 -6.738 -15.406 1 53.81 87 GLN A O 1
ATOM 660 N N . SER A 1 88 ? 21.281 -7.539 -13.383 1 63.22 88 SER A N 1
ATOM 661 C CA . SER A 1 88 ? 19.828 -7.516 -13.484 1 63.22 88 SER A CA 1
ATOM 662 C C . SER A 1 88 ? 19.297 -6.086 -13.586 1 63.22 88 SER A C 1
ATOM 664 O O . SER A 1 88 ? 19.875 -5.164 -12.992 1 63.22 88 SER A O 1
ATOM 666 N N . SER A 1 89 ? 18.469 -5.879 -14.57 1 84.12 89 SER A N 1
ATOM 667 C CA . SER A 1 89 ? 17.828 -4.59 -14.812 1 84.12 89 SER A CA 1
ATOM 668 C C . SER A 1 89 ? 17.25 -4.008 -13.523 1 84.12 89 SER A C 1
ATOM 670 O O . SER A 1 89 ? 17.031 -4.73 -12.555 1 84.12 89 SER A O 1
ATOM 672 N N . THR A 1 90 ? 17.516 -2.865 -13.359 1 90.31 90 THR A N 1
ATOM 673 C CA . THR A 1 90 ? 16.938 -2.09 -12.258 1 90.31 90 THR A CA 1
ATOM 674 C C . THR A 1 90 ? 15.555 -2.604 -11.898 1 90.31 90 THR A C 1
ATOM 676 O O . THR A 1 90 ? 15.234 -2.773 -10.719 1 90.31 90 THR A O 1
ATOM 679 N N . TYR A 1 91 ? 14.844 -3.027 -12.859 1 91.56 91 TYR A N 1
ATOM 680 C CA . TYR A 1 91 ? 13.484 -3.496 -12.656 1 91.56 91 TYR A CA 1
ATOM 681 C C . TYR A 1 91 ? 13.469 -4.859 -11.977 1 91.56 91 TYR A C 1
ATOM 683 O O . TYR A 1 91 ? 12.672 -5.098 -11.062 1 91.56 91 TYR A O 1
ATOM 691 N N . ILE A 1 92 ? 14.328 -5.707 -12.375 1 88.81 92 ILE A N 1
ATOM 692 C CA . ILE A 1 92 ? 14.391 -7.055 -11.812 1 88.81 92 ILE A CA 1
ATOM 693 C C . ILE A 1 92 ? 14.797 -6.988 -10.344 1 88.81 92 ILE A C 1
ATOM 695 O O . ILE A 1 92 ? 14.227 -7.68 -9.5 1 88.81 92 ILE A O 1
ATOM 699 N N . GLN A 1 93 ? 15.75 -6.172 -10.109 1 90.75 93 GLN A N 1
ATOM 700 C CA . GLN A 1 93 ? 16.219 -6.016 -8.734 1 90.75 93 GLN A CA 1
ATOM 701 C C . GLN A 1 93 ? 15.102 -5.504 -7.828 1 90.75 93 GLN A C 1
ATOM 703 O O . GLN A 1 93 ? 14.953 -5.973 -6.699 1 90.75 93 GLN A O 1
ATOM 708 N N . ALA A 1 94 ? 14.383 -4.523 -8.32 1 94.94 94 ALA A N 1
ATOM 709 C CA . ALA A 1 94 ? 13.273 -3.982 -7.543 1 94.94 94 ALA A CA 1
ATOM 710 C C . ALA A 1 94 ? 12.211 -5.051 -7.289 1 94.94 94 ALA A C 1
ATOM 712 O O . ALA A 1 94 ? 11.734 -5.199 -6.164 1 94.94 94 ALA A O 1
ATOM 713 N N . ASP A 1 95 ? 11.922 -5.844 -8.32 1 93.19 95 ASP A N 1
ATOM 714 C CA . ASP A 1 95 ? 10.922 -6.902 -8.219 1 93.19 95 ASP A CA 1
ATOM 715 C C . ASP A 1 95 ? 11.344 -7.961 -7.199 1 93.19 95 ASP A C 1
ATOM 717 O O . ASP A 1 95 ? 10.508 -8.477 -6.453 1 93.19 95 ASP A O 1
ATOM 721 N N . LEU A 1 96 ? 12.578 -8.203 -7.207 1 90.81 96 LEU A N 1
ATOM 722 C CA . LEU A 1 96 ? 13.109 -9.188 -6.27 1 90.81 96 LEU A CA 1
ATOM 723 C C . LEU A 1 96 ? 12.938 -8.719 -4.832 1 90.81 96 LEU A C 1
ATOM 725 O O . LEU A 1 96 ? 12.539 -9.492 -3.961 1 90.81 96 LEU A O 1
ATOM 729 N N . PHE A 1 97 ? 13.25 -7.465 -4.613 1 94.56 97 PHE A N 1
ATOM 730 C CA . PHE A 1 97 ? 13.125 -6.926 -3.266 1 94.56 97 PHE A CA 1
ATOM 731 C C . PHE A 1 97 ? 11.672 -6.922 -2.814 1 94.56 97 PHE A C 1
ATOM 733 O O . PHE A 1 97 ? 11.367 -7.273 -1.674 1 94.56 97 PHE A O 1
ATOM 740 N N . GLU A 1 98 ? 10.828 -6.527 -3.744 1 96.94 98 GLU A N 1
ATOM 741 C CA . GLU A 1 98 ? 9.406 -6.484 -3.426 1 96.94 98 GLU A CA 1
ATOM 742 C C . GLU A 1 98 ? 8.875 -7.879 -3.098 1 96.94 98 GLU A C 1
ATOM 744 O O . GLU A 1 98 ? 8.164 -8.055 -2.107 1 96.94 98 GLU A O 1
ATOM 749 N N . ALA A 1 99 ? 9.258 -8.852 -3.869 1 94.56 99 ALA A N 1
ATOM 750 C CA . ALA A 1 99 ? 8.836 -10.227 -3.619 1 94.56 99 ALA A CA 1
ATOM 751 C C . ALA A 1 99 ? 9.398 -10.75 -2.299 1 94.56 99 ALA A C 1
ATOM 753 O O . ALA A 1 99 ? 8.727 -11.484 -1.575 1 94.56 99 ALA A O 1
ATOM 754 N N . TYR A 1 100 ? 10.625 -10.336 -2.053 1 94 100 TYR A N 1
ATOM 755 C CA . TYR A 1 100 ? 11.242 -10.719 -0.787 1 94 100 TYR A CA 1
ATOM 756 C C . TYR A 1 100 ? 10.445 -10.164 0.392 1 94 100 TYR A C 1
ATOM 758 O O . TYR A 1 100 ? 10.133 -10.898 1.332 1 94 100 TYR A O 1
ATOM 766 N N . VAL A 1 101 ? 10.109 -8.922 0.331 1 96.94 101 VAL A N 1
ATOM 767 C CA . VAL A 1 101 ? 9.305 -8.289 1.372 1 96.94 101 VAL A CA 1
ATOM 768 C C . VAL A 1 101 ? 7.945 -8.984 1.472 1 96.94 101 VAL A C 1
ATOM 770 O O . VAL A 1 101 ? 7.453 -9.242 2.572 1 96.94 101 VAL A O 1
ATOM 773 N N . GLY A 1 102 ? 7.355 -9.242 0.285 1 97.06 102 GLY A N 1
ATOM 774 C CA . GLY A 1 102 ? 6.098 -9.969 0.265 1 97.06 102 GLY A CA 1
ATOM 775 C C . GLY A 1 102 ? 6.176 -11.312 0.955 1 97.06 102 GLY A C 1
ATOM 776 O O . GLY A 1 102 ? 5.25 -11.711 1.668 1 97.06 102 GLY A O 1
ATOM 777 N N . GLY A 1 103 ? 7.258 -12.023 0.742 1 95 103 GLY A N 1
ATOM 778 C CA . GLY A 1 103 ? 7.48 -13.289 1.417 1 95 103 GLY A CA 1
ATOM 779 C C . GLY A 1 103 ? 7.613 -13.148 2.922 1 95 103 GLY A C 1
ATOM 780 O O . GLY A 1 103 ? 7.027 -13.922 3.678 1 95 103 GLY A O 1
ATOM 781 N N . LEU A 1 104 ? 8.375 -12.227 3.334 1 95.94 104 LEU A N 1
ATOM 782 C CA . LEU A 1 104 ? 8.539 -11.977 4.762 1 95.94 104 LEU A CA 1
ATOM 783 C C . LEU A 1 104 ? 7.203 -11.648 5.414 1 95.94 104 LEU A C 1
ATOM 785 O O . LEU A 1 104 ? 6.898 -12.133 6.504 1 95.94 104 LEU A O 1
ATOM 789 N N . TYR A 1 105 ? 6.488 -10.812 4.719 1 97.38 105 TYR A N 1
ATOM 790 C CA . TYR A 1 105 ? 5.16 -10.461 5.207 1 97.38 105 TYR A CA 1
ATOM 791 C C . TYR A 1 105 ? 4.285 -11.703 5.336 1 97.38 105 TYR A C 1
ATOM 793 O O . TYR A 1 105 ? 3.578 -11.875 6.336 1 97.38 105 TYR A O 1
ATOM 801 N N . ALA A 1 106 ? 4.262 -12.508 4.371 1 95.12 106 ALA A N 1
ATOM 802 C CA . ALA A 1 106 ? 3.436 -13.711 4.352 1 95.12 106 ALA A CA 1
ATOM 803 C C . ALA A 1 106 ? 3.809 -14.648 5.496 1 95.12 106 ALA A C 1
ATOM 805 O O . ALA A 1 106 ? 2.939 -15.297 6.086 1 95.12 106 ALA A O 1
ATOM 806 N N . ASP A 1 107 ? 5.062 -14.664 5.855 1 94.81 107 ASP A N 1
ATOM 807 C CA . ASP A 1 107 ? 5.562 -15.609 6.852 1 94.81 107 ASP A CA 1
ATOM 808 C C . ASP A 1 107 ? 5.402 -15.055 8.266 1 94.81 107 ASP A C 1
ATOM 810 O O . ASP A 1 107 ? 5.027 -15.781 9.188 1 94.81 107 ASP A O 1
ATOM 814 N N . TRP A 1 108 ? 5.617 -13.695 8.398 1 96.5 108 TRP A N 1
ATOM 815 C CA . TRP A 1 108 ? 5.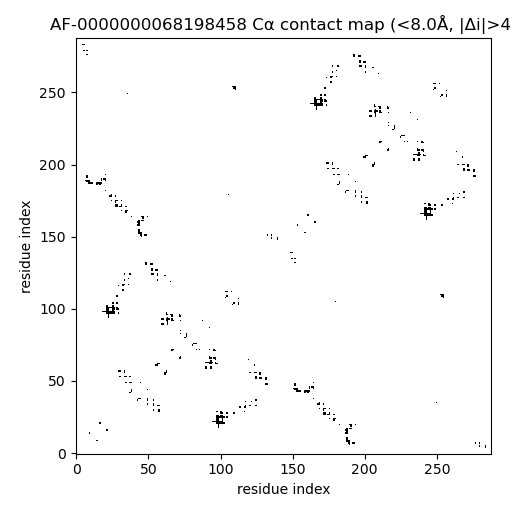816 -13.195 9.758 1 96.5 108 TRP A CA 1
ATOM 816 C C . TRP A 1 108 ? 4.793 -12.117 10.102 1 96.5 108 TRP A C 1
ATOM 818 O O . TRP A 1 108 ? 4.625 -11.766 11.266 1 96.5 108 TRP A O 1
ATOM 828 N N . GLY A 1 109 ? 4.164 -11.633 9.094 1 96.69 109 GLY A N 1
ATOM 829 C CA . GLY A 1 109 ? 3.225 -10.555 9.336 1 96.69 109 GLY A CA 1
ATOM 830 C C . GLY A 1 109 ? 3.873 -9.18 9.32 1 96.69 109 GLY A C 1
ATOM 831 O O . GLY A 1 109 ? 5.098 -9.062 9.422 1 96.69 109 GLY A O 1
ATOM 832 N N . TYR A 1 110 ? 3.055 -8.172 9.234 1 98.25 110 TYR A N 1
ATOM 833 C CA . TYR A 1 110 ? 3.533 -6.812 9.016 1 98.25 110 TYR A CA 1
ATOM 834 C C . TYR A 1 110 ? 4.258 -6.285 10.25 1 98.25 110 TYR A C 1
ATOM 836 O O . TYR A 1 110 ? 5.309 -5.652 10.133 1 98.25 110 TYR A O 1
ATOM 844 N N . GLU A 1 111 ? 3.686 -6.449 11.422 1 97.25 111 GLU A N 1
ATOM 845 C CA . GLU A 1 111 ? 4.242 -5.848 12.633 1 97.25 111 GLU A CA 1
ATOM 846 C C . GLU A 1 111 ? 5.613 -6.43 12.961 1 97.25 111 GLU A C 1
ATOM 848 O O . GLU A 1 111 ? 6.434 -5.781 13.609 1 97.25 111 GLU A O 1
ATOM 853 N N . HIS A 1 112 ? 5.852 -7.57 12.43 1 96.38 112 HIS A N 1
ATOM 854 C CA . HIS A 1 112 ? 7.148 -8.203 12.648 1 96.38 112 HIS A CA 1
ATOM 855 C C . HIS A 1 112 ? 8.195 -7.656 11.68 1 96.38 112 HIS A C 1
ATOM 857 O O . HIS A 1 112 ? 9.375 -7.539 12.031 1 96.38 112 HIS A O 1
ATOM 863 N N . ILE A 1 113 ? 7.789 -7.32 10.492 1 97.44 113 ILE A N 1
ATOM 864 C CA . ILE A 1 113 ? 8.789 -6.918 9.516 1 97.44 113 ILE A CA 1
ATOM 865 C C . ILE A 1 113 ? 8.922 -5.395 9.5 1 97.44 113 ILE A C 1
ATOM 867 O O . ILE A 1 113 ? 9.898 -4.852 8.992 1 97.44 113 ILE A O 1
ATOM 871 N N . ARG A 1 114 ? 7.949 -4.699 10.031 1 98.12 114 ARG A N 1
ATOM 872 C CA . ARG A 1 114 ? 7.883 -3.242 9.969 1 98.12 114 ARG A CA 1
ATOM 873 C C . ARG A 1 114 ? 9.133 -2.613 10.578 1 98.12 114 ARG A C 1
ATOM 875 O O . ARG A 1 114 ? 9.727 -1.707 9.992 1 98.12 114 ARG A O 1
ATOM 882 N N . PRO A 1 115 ? 9.602 -3.07 11.781 1 97.88 115 PRO A N 1
ATOM 883 C CA . PRO A 1 115 ? 10.805 -2.455 12.336 1 97.88 115 PRO A CA 1
ATOM 884 C C . PRO A 1 115 ? 12.016 -2.582 11.414 1 97.88 115 PRO A C 1
ATOM 886 O O . PRO A 1 115 ? 12.812 -1.65 11.305 1 97.88 115 PRO A O 1
ATOM 889 N N . TRP A 1 116 ? 12.133 -3.729 10.828 1 97 116 TRP A N 1
ATOM 890 C CA . TRP A 1 116 ? 13.219 -3.938 9.883 1 97 116 TRP A CA 1
ATOM 891 C C . TRP A 1 116 ? 13.062 -3.033 8.664 1 97 116 TRP A C 1
ATOM 893 O O . TRP A 1 116 ? 14.031 -2.416 8.211 1 97 116 TRP A O 1
ATOM 903 N N . LEU A 1 117 ? 11.859 -2.859 8.086 1 97.88 117 LEU A N 1
ATOM 904 C CA . LEU A 1 117 ? 11.586 -1.977 6.961 1 97.88 117 LEU A CA 1
ATOM 905 C C . LEU A 1 117 ? 11.891 -0.526 7.316 1 97.88 117 LEU A C 1
ATOM 907 O O . LEU A 1 117 ? 12.508 0.193 6.531 1 97.88 117 LEU A O 1
ATOM 911 N N . TYR A 1 118 ? 11.414 -0.141 8.516 1 98.06 118 TYR A N 1
ATOM 912 C CA . TYR A 1 118 ? 11.68 1.225 8.953 1 98.06 118 TYR A CA 1
ATOM 913 C C . TYR A 1 118 ? 13.18 1.508 8.969 1 98.06 118 TYR A C 1
ATOM 915 O O . TYR A 1 118 ? 13.625 2.564 8.516 1 98.06 118 TYR A O 1
ATOM 923 N N . ARG A 1 119 ? 13.898 0.566 9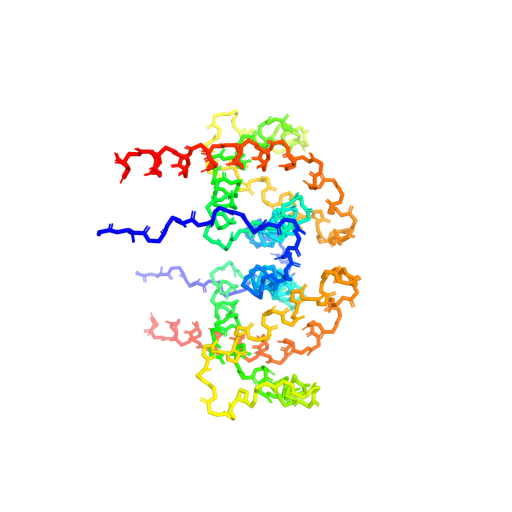.469 1 96.94 119 ARG A N 1
ATOM 924 C CA . ARG A 1 119 ? 15.344 0.736 9.586 1 96.94 119 ARG A CA 1
ATOM 925 C C . ARG A 1 119 ? 15.984 0.902 8.211 1 96.94 119 ARG A C 1
ATOM 927 O O . ARG A 1 119 ? 16.797 1.804 8.008 1 96.94 119 ARG A O 1
ATOM 934 N N . ILE A 1 120 ? 15.617 0.109 7.242 1 95.69 120 ILE A N 1
ATOM 935 C CA . ILE A 1 120 ? 16.297 0.131 5.949 1 95.69 120 ILE A CA 1
ATOM 936 C C . ILE A 1 120 ? 15.797 1.311 5.121 1 95.69 120 ILE A C 1
ATOM 938 O O . ILE A 1 120 ? 16.516 1.835 4.273 1 95.69 120 ILE A O 1
ATOM 942 N N . LEU A 1 121 ? 14.609 1.783 5.359 1 97.94 121 LEU A N 1
ATOM 943 C CA . LEU A 1 121 ? 13.992 2.826 4.543 1 97.94 121 LEU A CA 1
ATOM 944 C C . LEU A 1 121 ? 14.352 4.211 5.074 1 97.94 121 LEU A C 1
ATOM 946 O O . LEU A 1 121 ? 14.242 5.203 4.352 1 97.94 121 LEU A O 1
ATOM 950 N N . THR A 1 122 ? 14.688 4.301 6.324 1 98.38 122 THR A N 1
ATOM 951 C CA . THR A 1 122 ? 14.875 5.574 7.016 1 98.38 122 THR A CA 1
ATOM 952 C C . THR A 1 122 ? 15.867 6.457 6.27 1 98.38 122 THR A C 1
ATOM 954 O O . THR A 1 122 ? 15.578 7.617 5.977 1 98.38 122 THR A O 1
ATOM 957 N N . PRO A 1 123 ? 17.031 5.914 5.895 1 97.88 123 PRO A N 1
ATOM 958 C CA . PRO A 1 123 ? 17.969 6.805 5.211 1 97.88 123 PRO A CA 1
ATOM 959 C C . PRO A 1 123 ? 17.422 7.336 3.889 1 97.88 123 PRO A C 1
ATOM 961 O O . PRO A 1 123 ? 17.734 8.469 3.498 1 97.88 123 PRO A O 1
ATOM 964 N N . TYR A 1 124 ? 16.656 6.594 3.199 1 98 124 TYR A N 1
ATOM 965 C CA . TYR A 1 124 ? 16.094 7.008 1.92 1 98 124 TYR A CA 1
ATOM 966 C C . TYR A 1 124 ? 14.977 8.039 2.119 1 98 124 TYR A C 1
ATOM 968 O O . TYR A 1 124 ? 14.852 8.984 1.337 1 98 124 TYR A O 1
ATOM 976 N N . VAL A 1 125 ? 14.203 7.867 3.137 1 98.69 125 VAL A N 1
ATOM 977 C CA . VAL A 1 125 ? 13.156 8.828 3.467 1 98.69 125 VAL A CA 1
ATOM 978 C C . VAL A 1 125 ? 13.781 10.164 3.865 1 98.69 125 VAL A C 1
ATOM 980 O O . VAL A 1 125 ? 13.312 11.219 3.436 1 98.69 125 VAL A O 1
ATOM 983 N N . GLU A 1 126 ? 14.828 10.102 4.66 1 98.69 126 GLU A N 1
ATOM 984 C CA . GLU A 1 126 ? 15.508 11.32 5.102 1 98.69 126 GLU A CA 1
ATOM 985 C C . GLU A 1 126 ? 16.125 12.055 3.922 1 98.69 126 GLU A C 1
ATOM 987 O O . GLU A 1 126 ? 16.062 13.289 3.846 1 98.69 126 GLU A O 1
ATOM 992 N N . GLU A 1 127 ? 16.719 11.289 3.066 1 98.19 127 GLU A N 1
ATOM 993 C CA . GLU A 1 127 ? 17.328 11.906 1.888 1 98.19 127 GLU A CA 1
ATOM 994 C C . GLU A 1 127 ? 16.25 12.531 0.991 1 98.19 127 GLU A C 1
ATOM 996 O O . GLU A 1 127 ? 16.422 13.656 0.504 1 98.19 127 GLU A O 1
ATOM 1001 N N . ALA A 1 128 ? 15.211 11.812 0.73 1 98.44 128 ALA A N 1
ATOM 1002 C CA . ALA A 1 128 ? 14.109 12.328 -0.085 1 98.44 128 ALA A CA 1
ATOM 1003 C C . ALA A 1 128 ? 13.516 13.586 0.537 1 98.44 128 ALA A C 1
ATOM 1005 O O . ALA A 1 128 ? 13.172 14.539 -0.174 1 98.44 128 ALA A O 1
ATOM 1006 N N . TYR A 1 129 ? 13.336 13.562 1.824 1 98.06 129 TYR A N 1
ATOM 1007 C CA . TYR A 1 129 ? 12.82 14.727 2.537 1 98.06 129 TYR A CA 1
ATOM 1008 C C . TYR A 1 129 ? 13.703 15.953 2.283 1 98.06 129 TYR A C 1
ATOM 1010 O O . TYR A 1 129 ? 13.195 17.031 2.004 1 98.06 129 TYR A O 1
ATOM 1018 N N . ARG A 1 130 ? 15.016 15.766 2.416 1 97.31 130 ARG A N 1
ATOM 1019 C CA . ARG A 1 130 ? 15.961 16.859 2.191 1 97.31 130 ARG A CA 1
ATOM 1020 C C . ARG A 1 130 ? 15.844 17.391 0.769 1 97.31 130 ARG A C 1
ATOM 1022 O O . ARG A 1 130 ? 15.836 18.609 0.559 1 97.31 130 ARG A O 1
ATOM 1029 N N . ILE A 1 131 ? 15.766 16.547 -0.155 1 96.94 131 ILE A N 1
ATOM 1030 C CA . ILE A 1 131 ? 15.68 16.922 -1.563 1 96.94 131 ILE A CA 1
ATOM 1031 C C . ILE A 1 131 ? 14.422 17.75 -1.806 1 96.94 131 ILE A C 1
ATOM 1033 O O . ILE A 1 131 ? 14.484 18.812 -2.414 1 96.94 131 ILE A O 1
ATOM 1037 N N . VAL A 1 132 ? 13.312 17.266 -1.316 1 96.75 132 VAL A N 1
ATOM 1038 C CA . VAL A 1 132 ? 12.031 17.906 -1.569 1 96.75 132 VAL A CA 1
ATOM 1039 C C . VAL A 1 132 ? 11.977 19.25 -0.835 1 96.75 132 VAL A C 1
ATOM 1041 O O . VAL A 1 132 ? 11.43 20.234 -1.354 1 96.75 132 VAL A O 1
ATOM 1044 N N . LYS A 1 133 ? 12.461 19.281 0.352 1 94.81 133 LYS A N 1
ATOM 1045 C CA . LYS A 1 133 ? 12.508 20.531 1.117 1 94.81 133 LYS A CA 1
ATOM 1046 C C . LYS A 1 133 ? 13.312 21.594 0.385 1 94.81 133 LYS A C 1
ATOM 1048 O O . LYS A 1 133 ? 12.914 22.766 0.344 1 94.81 133 LYS A O 1
ATOM 1053 N N . MET A 1 134 ? 14.383 21.203 -0.151 1 93.25 134 MET A N 1
ATOM 1054 C CA . MET A 1 134 ? 15.227 22.141 -0.899 1 93.25 134 MET A CA 1
ATOM 1055 C C . MET A 1 134 ? 14.5 22.656 -2.131 1 93.25 134 MET A C 1
ATOM 1057 O O . MET A 1 134 ? 14.641 23.844 -2.482 1 93.25 134 MET A O 1
ATOM 1061 N N . GLU A 1 135 ? 13.781 21.828 -2.832 1 90.25 135 GLU A N 1
ATOM 1062 C CA . GLU A 1 135 ? 13 22.234 -3.996 1 90.25 135 GLU A CA 1
ATOM 1063 C C . GLU A 1 135 ? 11.938 23.266 -3.617 1 90.25 135 GLU A C 1
ATOM 1065 O O . GLU A 1 135 ? 11.656 24.188 -4.387 1 90.25 135 GLU A O 1
ATOM 1070 N N . TYR A 1 136 ? 11.312 23.047 -2.496 1 86.75 136 TYR A N 1
ATOM 1071 C CA . TYR A 1 136 ? 10.281 23.969 -2.027 1 86.75 136 TYR A CA 1
ATOM 1072 C C . TYR A 1 136 ? 10.898 25.312 -1.61 1 86.75 136 TYR A C 1
ATOM 1074 O O . TYR A 1 136 ? 10.305 26.359 -1.815 1 86.75 136 TYR A O 1
ATOM 1082 N N . LYS A 1 137 ? 12.023 25.297 -0.998 1 81.62 137 LYS A N 1
ATOM 1083 C CA . LYS A 1 137 ? 12.719 26.516 -0.601 1 81.62 137 LYS A CA 1
ATOM 1084 C C . LYS A 1 137 ? 13.156 27.312 -1.82 1 81.62 137 LYS A C 1
ATOM 1086 O O . LYS A 1 137 ? 13.062 28.547 -1.822 1 81.62 137 LYS A O 1
ATOM 1091 N N . CYS A 1 138 ? 13.57 26.672 -2.68 1 74.06 138 CYS A N 1
ATOM 1092 C CA . CYS A 1 138 ? 14.047 27.359 -3.879 1 74.06 138 CYS A CA 1
ATOM 1093 C C . CYS A 1 138 ? 12.883 27.922 -4.688 1 74.06 138 CYS A C 1
ATOM 1095 O O . CYS A 1 138 ? 13 28.969 -5.316 1 74.06 138 CYS A O 1
ATOM 1097 N N . ALA A 1 139 ? 11.859 27.219 -4.715 1 68.81 139 ALA A N 1
ATOM 1098 C CA . ALA A 1 139 ? 10.68 27.688 -5.434 1 68.81 139 ALA A CA 1
ATOM 1099 C C . ALA A 1 139 ? 10.125 28.953 -4.789 1 68.81 139 ALA A C 1
ATOM 1101 O O . ALA A 1 139 ? 9.672 29.875 -5.488 1 68.81 139 ALA A O 1
ATOM 1102 N N . VAL A 1 140 ? 10.172 29.047 -3.559 1 64 140 VAL A N 1
ATOM 1103 C CA . VAL A 1 140 ? 9.68 30.219 -2.855 1 64 140 VAL A CA 1
ATOM 1104 C C . VAL A 1 140 ? 10.633 31.391 -3.082 1 64 140 VAL A C 1
ATOM 1106 O O . VAL A 1 140 ? 10.195 32.531 -3.189 1 64 140 VAL A O 1
ATOM 1109 N N . SER A 1 141 ? 11.906 31 -3.176 1 64 141 SER A N 1
ATOM 1110 C CA . SER A 1 141 ? 12.891 32.062 -3.385 1 64 141 SER A CA 1
ATOM 1111 C C . SER A 1 141 ? 12.797 32.625 -4.797 1 64 141 SER A C 1
ATOM 1113 O O . SER A 1 141 ? 13.055 33.812 -5.012 1 64 141 SER A O 1
ATOM 1115 N N . SER A 1 142 ? 12.477 31.75 -5.676 1 60.16 142 SER A N 1
ATOM 1116 C CA . SER A 1 142 ? 12.406 32.219 -7.055 1 60.16 142 SER A CA 1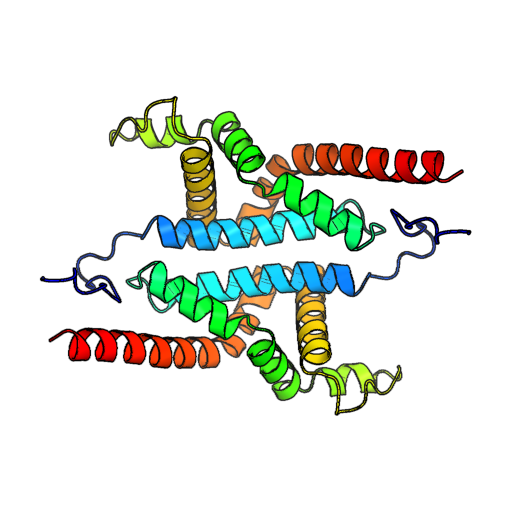
ATOM 1117 C C . SER A 1 142 ? 11.156 33.062 -7.285 1 60.16 142 SER A C 1
ATOM 1119 O O . SER A 1 142 ? 11.07 33.812 -8.273 1 60.16 142 SER A O 1
ATOM 1121 N N . ASN A 1 143 ? 10.117 32.781 -6.609 1 52.22 143 ASN A N 1
ATOM 1122 C CA . ASN A 1 143 ? 8.906 33.562 -6.762 1 52.22 143 ASN A CA 1
ATOM 1123 C C . ASN A 1 143 ? 8.992 34.875 -5.992 1 52.22 143 ASN A C 1
ATOM 1125 O O . ASN A 1 143 ? 8.023 35.656 -5.953 1 52.22 143 ASN A O 1
ATOM 1129 N N . LYS A 1 144 ? 10.039 35.219 -5.219 1 47.47 144 LYS A N 1
ATOM 1130 C CA . LYS A 1 144 ? 10.281 36.531 -4.68 1 47.47 144 LYS A CA 1
ATOM 1131 C C . LYS A 1 144 ? 11.055 37.406 -5.672 1 47.47 144 LYS A C 1
ATOM 1133 O O . LYS A 1 144 ? 11.93 36.906 -6.383 1 47.47 144 LYS A O 1
ATOM 1138 N N . SER B 1 1 ? 0.291 39.219 -6.613 1 30.62 1 SER B N 1
ATOM 1139 C CA . SER B 1 1 ? 0.624 38 -7.32 1 30.62 1 SER B CA 1
ATOM 1140 C C . SER B 1 1 ? 1.048 36.875 -6.352 1 30.62 1 SER B C 1
ATOM 1142 O O . SER B 1 1 ? 1.934 36.094 -6.664 1 30.62 1 SER B O 1
ATOM 1144 N N . ASP B 1 2 ? 0.829 37 -5.035 1 33.84 2 ASP B N 1
ATOM 1145 C CA . ASP B 1 2 ? 1.253 36.344 -3.803 1 33.84 2 ASP B CA 1
ATOM 1146 C C . ASP B 1 2 ? 0.897 34.844 -3.826 1 33.84 2 ASP B C 1
ATOM 1148 O O . ASP B 1 2 ? -0.274 34.469 -3.707 1 33.84 2 ASP B O 1
ATOM 1152 N N . LYS B 1 3 ? 1.356 34.156 -4.805 1 41.59 3 LYS B N 1
ATOM 1153 C CA . LYS B 1 3 ? 1.071 32.75 -4.879 1 41.59 3 LYS B CA 1
ATOM 1154 C C . LYS B 1 3 ? 1.148 32.094 -3.5 1 41.59 3 LYS B C 1
ATOM 1156 O O . LYS B 1 3 ? 2.088 32.344 -2.742 1 41.59 3 LYS B O 1
ATOM 1161 N N . PRO B 1 4 ? 0.134 31.719 -2.826 1 45.72 4 PRO B N 1
ATOM 1162 C CA . PRO B 1 4 ? 0.18 31.203 -1.459 1 45.72 4 PRO B CA 1
ATOM 1163 C C . PRO B 1 4 ? 1.388 30.297 -1.212 1 45.72 4 PRO B C 1
ATOM 1165 O O . PRO B 1 4 ? 1.746 29.484 -2.074 1 45.72 4 PRO B O 1
ATOM 1168 N N . LYS B 1 5 ? 2.484 30.734 -0.608 1 51.03 5 LYS B N 1
ATOM 1169 C CA . LYS B 1 5 ? 3.719 30.062 -0.212 1 51.03 5 LYS B CA 1
ATOM 1170 C C . LYS B 1 5 ? 3.449 28.625 0.189 1 51.03 5 LYS B C 1
ATOM 1172 O O . LYS B 1 5 ? 2.641 28.359 1.08 1 51.03 5 LYS B O 1
ATOM 1177 N N . ALA B 1 6 ? 3.469 27.656 -0.812 1 61.28 6 ALA B N 1
ATOM 1178 C CA . ALA B 1 6 ? 3.191 26.234 -0.598 1 61.28 6 ALA B CA 1
ATOM 1179 C C . ALA B 1 6 ? 3.824 25.75 0.701 1 61.28 6 ALA B C 1
ATOM 1181 O O . ALA B 1 6 ? 5.027 25.922 0.917 1 61.28 6 ALA B O 1
ATOM 1182 N N . ILE B 1 7 ? 3.072 25.75 1.775 1 76.69 7 ILE B N 1
ATOM 1183 C CA . ILE B 1 7 ? 3.479 25.344 3.117 1 76.69 7 ILE B CA 1
ATOM 1184 C C . ILE B 1 7 ? 3.965 23.891 3.092 1 76.69 7 ILE B C 1
ATOM 1186 O O . ILE B 1 7 ? 3.254 23 2.621 1 76.69 7 ILE B O 1
ATOM 1190 N N . PHE B 1 8 ? 5.332 23.766 3.273 1 86.31 8 PHE B N 1
ATOM 1191 C CA . PHE B 1 8 ? 6.004 22.469 3.299 1 86.31 8 PHE B CA 1
ATOM 1192 C C . PHE B 1 8 ? 5.59 21.672 4.527 1 86.31 8 PHE B C 1
ATOM 1194 O O . PHE B 1 8 ? 5.262 20.484 4.426 1 86.31 8 PHE B O 1
ATOM 1201 N N . GLU B 1 9 ? 5.508 22.281 5.582 1 86.19 9 GLU B N 1
ATOM 1202 C CA . GLU B 1 9 ? 5.191 21.656 6.859 1 86.19 9 GLU B CA 1
ATOM 1203 C C . GLU B 1 9 ? 4.426 22.594 7.777 1 86.19 9 GLU B C 1
ATOM 1205 O O . GLU B 1 9 ? 4.684 23.812 7.781 1 86.19 9 GLU B O 1
ATOM 1210 N N . ASP B 1 10 ? 3.455 21.953 8.422 1 80.38 10 ASP B N 1
ATOM 1211 C CA . ASP B 1 10 ? 2.738 22.734 9.422 1 80.38 10 ASP B CA 1
ATOM 1212 C C . ASP B 1 10 ? 3.633 23.047 10.617 1 80.38 10 ASP B C 1
ATOM 1214 O O . ASP B 1 10 ? 4.598 22.328 10.883 1 80.38 10 ASP B O 1
ATOM 1218 N N . SER B 1 11 ? 3.26 24.172 11.203 1 75.69 11 SER B N 1
ATOM 1219 C CA . SER B 1 11 ? 4.008 24.547 12.398 1 75.69 11 SER B CA 1
ATOM 1220 C C . SER B 1 11 ? 3.771 23.562 13.531 1 75.69 11 SER B C 1
ATOM 1222 O O . SER B 1 11 ? 2.707 22.938 13.617 1 75.69 11 SER B O 1
ATOM 1224 N N . SER B 1 12 ? 4.824 23.328 14.297 1 68.31 12 SER B N 1
ATOM 1225 C CA . SER B 1 12 ? 4.797 22.359 15.398 1 68.31 12 SER B CA 1
ATOM 1226 C C . SER B 1 12 ? 3.639 22.641 16.344 1 68.31 12 SER B C 1
ATOM 1228 O O . SER B 1 12 ? 3.131 21.734 17 1 68.31 12 SER B O 1
ATOM 1230 N N . ASP B 1 13 ? 3.271 23.906 16.406 1 66.69 13 ASP B N 1
ATOM 1231 C CA . ASP B 1 13 ? 2.221 24.312 17.344 1 66.69 13 ASP B CA 1
ATOM 1232 C C . ASP B 1 13 ? 0.837 24 16.766 1 66.69 13 ASP B C 1
ATOM 1234 O O . ASP B 1 13 ? -0.163 24.062 17.484 1 66.69 13 ASP B O 1
ATOM 1238 N N . ASP B 1 14 ? 0.812 23.672 15.562 1 63.03 14 ASP B N 1
ATOM 1239 C CA . ASP B 1 14 ? -0.49 23.469 14.93 1 63.03 14 ASP B CA 1
ATOM 1240 C C . ASP B 1 14 ? -0.506 22.203 14.094 1 63.03 14 ASP B C 1
ATOM 1242 O O . ASP B 1 14 ? -0.861 22.234 12.914 1 63.03 14 ASP B O 1
ATOM 1246 N N . ILE B 1 15 ? 0.062 21.234 14.719 1 61.06 15 ILE B N 1
ATOM 1247 C CA . ILE B 1 15 ? 0.083 19.984 13.961 1 61.06 15 ILE B CA 1
ATOM 1248 C C . ILE B 1 15 ? -1.22 19.219 14.188 1 61.06 15 ILE B C 1
ATOM 1250 O O . ILE B 1 15 ? -1.48 18.75 15.289 1 61.06 15 ILE B O 1
ATOM 1254 N N . ALA B 1 16 ? -2.316 19.547 13.477 1 58.34 16 ALA B N 1
ATOM 1255 C CA . ALA B 1 16 ? -3.469 18.641 13.453 1 58.34 16 ALA B CA 1
ATOM 1256 C C . ALA B 1 16 ? -3.273 17.531 12.43 1 58.34 16 ALA B C 1
ATOM 1258 O O . ALA B 1 16 ? -2.648 17.734 11.383 1 58.34 16 ALA B O 1
ATOM 1259 N N . PRO B 1 17 ? -3.562 16.406 12.953 1 59.22 17 PRO B N 1
ATOM 1260 C CA . PRO B 1 17 ? -3.455 15.336 11.953 1 59.22 17 PRO B CA 1
ATOM 1261 C C . PRO B 1 17 ? -4.078 15.719 10.617 1 59.22 17 PRO B C 1
ATOM 1263 O O . PRO B 1 17 ? -5.191 16.25 10.578 1 59.22 17 PRO B O 1
ATOM 1266 N N . ASP B 1 18 ? -3.164 15.758 9.695 1 75.69 18 ASP B N 1
ATOM 1267 C CA . ASP B 1 18 ? -3.611 16.031 8.336 1 75.69 18 ASP B CA 1
ATOM 1268 C C . ASP B 1 18 ? -4.422 14.867 7.773 1 75.69 18 ASP B C 1
ATOM 1270 O O . ASP B 1 18 ? -3.893 13.766 7.59 1 75.69 18 ASP B O 1
ATOM 1274 N N . ASN B 1 19 ? -5.73 15.055 7.766 1 85.31 19 ASN B N 1
ATOM 1275 C CA . ASN B 1 19 ? -6.668 14.055 7.258 1 85.31 19 ASN B CA 1
ATOM 1276 C C . ASN B 1 19 ? -6.191 13.469 5.934 1 85.31 19 ASN B C 1
ATOM 1278 O O . ASN B 1 19 ? -6.41 12.289 5.656 1 85.31 19 ASN B O 1
ATOM 1282 N N . GLU B 1 20 ? -5.496 14.25 5.258 1 91.44 20 GLU B N 1
ATOM 1283 C CA . GLU B 1 20 ? -5.023 13.797 3.951 1 91.44 20 GLU B CA 1
ATOM 1284 C C . GLU B 1 20 ? -3.865 12.82 4.094 1 91.44 20 GLU B C 1
ATOM 1286 O O . GLU B 1 20 ? -3.748 11.867 3.314 1 91.44 20 GLU B O 1
ATOM 1291 N N . VAL B 1 21 ? -3.059 13.055 5.094 1 93.06 21 VAL B N 1
ATOM 1292 C CA . VAL B 1 21 ? -1.95 12.133 5.336 1 93.06 21 VAL B CA 1
ATOM 1293 C C . VAL B 1 21 ? -2.486 10.812 5.875 1 93.06 21 VAL B C 1
ATOM 1295 O O . VAL B 1 21 ? -2.041 9.742 5.457 1 93.06 21 VAL B O 1
ATOM 1298 N N . LEU B 1 22 ? -3.467 10.938 6.719 1 94.94 22 LEU B N 1
ATOM 1299 C CA . LEU B 1 22 ? -4.086 9.719 7.242 1 94.94 22 LEU B CA 1
ATOM 1300 C C . LEU B 1 22 ? -4.773 8.938 6.129 1 94.94 22 LEU B C 1
ATOM 1302 O O . LEU B 1 22 ? -4.75 7.703 6.125 1 94.94 22 LEU B O 1
ATOM 1306 N N . GLU B 1 23 ? -5.379 9.711 5.262 1 96.06 23 GLU B N 1
ATOM 1307 C CA . GLU B 1 23 ? -5.977 9.094 4.082 1 96.06 23 GLU B CA 1
ATOM 1308 C C . GLU B 1 23 ? -4.945 8.281 3.303 1 96.06 23 GLU B C 1
ATOM 1310 O O . GLU B 1 23 ? -5.207 7.145 2.91 1 96.06 23 GLU B O 1
ATOM 1315 N N . SER B 1 24 ? -3.787 8.82 3.127 1 96.25 24 SER B N 1
ATOM 1316 C CA . SER B 1 24 ? -2.719 8.172 2.375 1 96.25 24 SER B CA 1
ATOM 1317 C C . SER B 1 24 ? -2.236 6.91 3.08 1 96.25 24 SER B C 1
ATOM 1319 O O . SER B 1 24 ? -2.029 5.875 2.439 1 96.25 24 SER B O 1
ATOM 1321 N N . VAL B 1 25 ? -2.107 7.016 4.344 1 97.25 25 VAL B N 1
ATOM 1322 C CA . VAL B 1 25 ? -1.688 5.855 5.125 1 97.25 25 VAL B CA 1
ATOM 1323 C C . VAL B 1 25 ? -2.775 4.781 5.082 1 97.25 25 VAL B C 1
ATOM 1325 O O . VAL B 1 25 ? -2.482 3.602 4.883 1 97.25 25 VAL B O 1
ATOM 1328 N N . GLY B 1 26 ? -3.986 5.215 5.27 1 98 26 GLY B N 1
ATOM 1329 C CA . GLY B 1 26 ? -5.113 4.297 5.207 1 98 26 GLY B CA 1
ATOM 1330 C C . GLY B 1 26 ? -5.23 3.588 3.871 1 98 26 GLY B C 1
ATOM 1331 O O . GLY B 1 26 ? -5.527 2.393 3.822 1 98 26 GLY B O 1
ATOM 1332 N N . ASP B 1 27 ? -4.992 4.348 2.832 1 97.75 27 ASP B N 1
ATOM 1333 C CA . ASP B 1 27 ? -5.02 3.777 1.488 1 97.75 27 ASP B CA 1
ATOM 1334 C C . ASP B 1 27 ? -3.988 2.662 1.341 1 97.75 27 ASP B C 1
ATOM 1336 O O . ASP B 1 27 ? -4.289 1.598 0.799 1 97.75 27 ASP B O 1
ATOM 1340 N N . SER B 1 28 ? -2.803 2.879 1.854 1 98.25 28 SER B N 1
ATOM 1341 C CA . SER B 1 28 ? -1.752 1.87 1.772 1 98.25 28 SER B CA 1
ATOM 1342 C C . SER B 1 28 ? -2.09 0.651 2.625 1 98.25 28 SER B C 1
ATOM 1344 O O . SER B 1 28 ? -1.794 -0.482 2.24 1 98.25 28 SER B O 1
ATOM 1346 N N . ALA B 1 29 ? -2.717 0.862 3.736 1 98.62 29 ALA B N 1
ATOM 1347 C CA . ALA B 1 29 ? -3.139 -0.244 4.594 1 98.62 29 ALA B CA 1
ATOM 1348 C C . ALA B 1 29 ? -4.211 -1.089 3.91 1 98.62 29 ALA B C 1
ATOM 1350 O O . ALA B 1 29 ? -4.172 -2.32 3.971 1 98.62 29 ALA B O 1
ATOM 1351 N N . LEU B 1 30 ? -5.133 -0.415 3.305 1 98.62 30 LEU B N 1
ATOM 1352 C CA . LEU B 1 30 ? -6.188 -1.106 2.572 1 98.62 30 LEU B CA 1
ATOM 1353 C C . LEU B 1 30 ? -5.605 -1.928 1.427 1 98.62 30 LEU B C 1
ATOM 1355 O O . LEU B 1 30 ? -6.027 -3.064 1.195 1 98.62 30 LEU B O 1
ATOM 1359 N N . ASP B 1 31 ? -4.648 -1.336 0.725 1 98.56 31 ASP B N 1
ATOM 1360 C CA . ASP B 1 31 ? -4.012 -2.027 -0.392 1 98.56 31 ASP B CA 1
ATOM 1361 C C . ASP B 1 31 ? -3.322 -3.307 0.076 1 98.56 31 ASP B C 1
ATOM 1363 O O . ASP B 1 31 ? -3.428 -4.348 -0.574 1 98.56 31 ASP B O 1
ATOM 1367 N N . LEU B 1 32 ? -2.668 -3.186 1.16 1 98.75 32 LEU B N 1
ATOM 1368 C CA . LEU B 1 32 ? -1.997 -4.363 1.7 1 98.75 32 LEU B CA 1
ATOM 1369 C C . LEU B 1 32 ? -3.012 -5.414 2.141 1 98.75 32 LEU B C 1
ATOM 1371 O O . LEU B 1 32 ? -2.832 -6.605 1.882 1 98.75 32 LEU B O 1
ATOM 1375 N N . ALA B 1 33 ? -4.051 -4.988 2.77 1 98.75 33 ALA B N 1
ATOM 1376 C CA . ALA B 1 33 ? -5.086 -5.902 3.25 1 98.75 33 ALA B CA 1
ATOM 1377 C C . ALA B 1 33 ? -5.75 -6.641 2.092 1 98.75 33 ALA B C 1
ATOM 1379 O O . ALA B 1 33 ? -5.898 -7.863 2.129 1 98.75 33 ALA B O 1
ATOM 1380 N N . VAL B 1 34 ? -6.078 -5.879 1.091 1 98.75 34 VAL B N 1
ATOM 1381 C CA . VAL B 1 34 ? -6.781 -6.477 -0.042 1 98.75 34 VAL B CA 1
ATOM 1382 C C . VAL B 1 34 ? -5.844 -7.426 -0.787 1 98.75 34 VAL B C 1
ATOM 1384 O O . VAL B 1 34 ? -6.23 -8.539 -1.138 1 98.75 34 VAL B O 1
ATOM 1387 N N . SER B 1 35 ? -4.621 -7 -1.018 1 98.31 35 SER B N 1
ATOM 1388 C CA . SER B 1 35 ? -3.656 -7.816 -1.749 1 98.31 35 SER B CA 1
ATOM 1389 C C . SER B 1 35 ? -3.375 -9.125 -1.021 1 98.31 35 SER B C 1
ATOM 1391 O O . SER B 1 35 ? -3.371 -10.195 -1.634 1 98.31 35 SER B O 1
ATOM 1393 N N . SER B 1 36 ? -3.189 -9.023 0.234 1 98 36 SER B N 1
ATOM 1394 C CA . SER B 1 36 ? -2.883 -10.219 1.01 1 98 36 SER B CA 1
ATOM 1395 C C . SER B 1 36 ? -4.109 -11.109 1.158 1 98 36 SER B C 1
ATOM 1397 O O . SER B 1 36 ? -3.996 -12.336 1.167 1 98 36 SER B O 1
ATOM 1399 N N . LEU B 1 37 ? -5.277 -10.516 1.295 1 98.44 37 LEU B N 1
ATOM 1400 C CA . LEU B 1 37 ? -6.52 -11.273 1.388 1 98.44 37 LEU B CA 1
ATOM 1401 C C . LEU B 1 37 ? -6.762 -12.086 0.119 1 98.44 37 LEU B C 1
ATOM 1403 O O . LEU B 1 37 ? -7.141 -13.258 0.189 1 98.44 37 LEU B O 1
ATOM 1407 N N . ILE B 1 38 ? -6.555 -11.461 -1.032 1 98.06 38 ILE B N 1
ATOM 1408 C CA . ILE B 1 38 ? -6.719 -12.148 -2.309 1 98.06 38 ILE B CA 1
ATOM 1409 C C . ILE B 1 38 ? -5.746 -13.32 -2.393 1 98.06 38 ILE B C 1
ATOM 1411 O O . ILE B 1 38 ? -6.133 -14.438 -2.758 1 98.06 38 ILE B O 1
ATOM 1415 N N . ARG B 1 39 ? -4.539 -13.086 -2.043 1 96 39 ARG B N 1
ATOM 1416 C CA . ARG B 1 39 ? -3.531 -14.133 -2.092 1 96 39 ARG B CA 1
ATOM 1417 C C . ARG B 1 39 ? -3.91 -15.297 -1.184 1 96 39 ARG B C 1
ATOM 1419 O O . ARG B 1 39 ? -3.721 -16.469 -1.546 1 96 39 ARG B O 1
ATOM 1426 N N . ASN B 1 40 ? -4.391 -14.992 -0.031 1 95.5 40 ASN B N 1
ATOM 1427 C CA . ASN B 1 40 ? -4.762 -16.016 0.942 1 95.5 40 ASN B CA 1
ATOM 1428 C C . ASN B 1 40 ? -5.965 -16.828 0.472 1 95.5 40 ASN B C 1
ATOM 1430 O O . ASN B 1 40 ? -5.988 -18.047 0.612 1 95.5 40 ASN B O 1
ATOM 1434 N N . LYS B 1 41 ? -6.895 -16.172 -0.064 1 96.31 41 LYS B N 1
ATOM 1435 C CA . LYS B 1 41 ? -8.141 -16.828 -0.456 1 96.31 41 LYS B CA 1
ATOM 1436 C C . LYS B 1 41 ? -7.98 -17.578 -1.769 1 96.31 41 LYS B C 1
ATOM 1438 O O . LYS B 1 41 ? -8.617 -18.609 -1.976 1 96.31 41 LYS B O 1
ATOM 1443 N N . TYR B 1 42 ? -7.176 -17 -2.615 1 95.19 42 TYR B N 1
ATOM 1444 C CA . TYR B 1 42 ? -6.996 -17.578 -3.943 1 95.19 42 TYR B CA 1
ATOM 1445 C C . TYR B 1 42 ? -5.516 -17.734 -4.273 1 95.19 42 TYR B C 1
ATOM 1447 O O . TYR B 1 42 ? -5 -17.062 -5.168 1 95.19 42 TYR B O 1
ATOM 1455 N N . PRO B 1 43 ? -4.871 -18.688 -3.672 1 91.88 43 PRO B N 1
ATOM 1456 C CA . PRO B 1 43 ? -3.418 -18.844 -3.803 1 91.88 43 PRO B CA 1
ATOM 1457 C C . PRO B 1 43 ? -2.986 -19.188 -5.223 1 91.88 43 PRO B C 1
ATOM 1459 O O . PRO B 1 43 ? -1.832 -18.969 -5.598 1 91.88 43 PRO B O 1
ATOM 1462 N N . GLY B 1 44 ? -3.836 -19.703 -6.039 1 91.19 44 GLY B N 1
ATOM 1463 C CA . GLY B 1 44 ? -3.504 -20.078 -7.406 1 91.19 44 GLY B CA 1
ATOM 1464 C C . GLY B 1 44 ? -3.795 -18.984 -8.414 1 91.19 44 GLY B C 1
ATOM 1465 O O . GLY B 1 44 ? -3.492 -19.125 -9.602 1 91.19 44 GLY B O 1
ATOM 1466 N N . LEU B 1 45 ? -4.363 -17.906 -7.973 1 93.19 45 LEU B N 1
ATOM 1467 C CA . LEU B 1 45 ? -4.773 -16.812 -8.852 1 93.19 45 LEU B CA 1
ATOM 1468 C C . LEU B 1 45 ? -3.562 -16.156 -9.5 1 93.19 45 LEU B C 1
ATOM 1470 O O . LEU B 1 45 ? -2.584 -15.844 -8.812 1 93.19 45 LEU B O 1
ATOM 1474 N N . ARG B 1 46 ? -3.658 -15.945 -10.734 1 89.75 46 ARG B N 1
ATOM 1475 C CA . ARG B 1 46 ? -2.553 -15.336 -11.461 1 89.75 46 ARG B CA 1
ATOM 1476 C C . ARG B 1 46 ? -2.549 -13.82 -11.281 1 89.75 46 ARG B C 1
ATOM 1478 O O . ARG B 1 46 ? -3.551 -13.234 -10.859 1 89.75 46 ARG B O 1
ATOM 1485 N N . VAL B 1 47 ? -1.463 -13.18 -11.672 1 90.38 47 VAL B N 1
ATOM 1486 C CA . VAL B 1 47 ? -1.217 -11.766 -11.391 1 90.38 47 VAL B CA 1
ATOM 1487 C C . VAL B 1 47 ? -2.252 -10.906 -12.109 1 90.38 47 VAL B C 1
ATOM 1489 O O . VAL B 1 47 ? -2.742 -9.922 -11.555 1 90.38 47 VAL B O 1
ATOM 1492 N N . GLY B 1 48 ? -2.543 -11.227 -13.352 1 92.75 48 GLY B N 1
ATOM 1493 C CA . GLY B 1 48 ? -3.525 -10.453 -14.102 1 92.75 48 GLY B CA 1
ATOM 1494 C C . GLY B 1 48 ? -4.859 -10.336 -13.383 1 92.75 48 GLY B C 1
ATOM 1495 O O . GLY B 1 48 ? -5.27 -9.234 -13.008 1 92.75 48 GLY B O 1
ATOM 1496 N N . PRO B 1 49 ? -5.477 -11.484 -13.133 1 94.44 49 PRO B N 1
ATOM 1497 C CA . PRO B 1 49 ? -6.734 -11.484 -12.383 1 94.44 49 PRO B CA 1
ATOM 1498 C C . PRO B 1 49 ? -6.59 -10.898 -10.984 1 94.44 49 PRO B C 1
ATOM 1500 O O . PRO B 1 49 ? -7.5 -10.227 -10.492 1 94.44 49 PRO B O 1
ATOM 1503 N N . HIS B 1 50 ? -5.508 -11.172 -10.344 1 96.19 50 HIS B N 1
ATOM 1504 C CA . HIS B 1 50 ? -5.234 -10.594 -9.031 1 96.19 50 HIS B CA 1
ATOM 1505 C C . HIS B 1 50 ? -5.328 -9.07 -9.07 1 96.19 50 HIS B C 1
ATOM 1507 O O . HIS B 1 50 ? -6 -8.461 -8.234 1 96.19 50 HIS B O 1
ATOM 1513 N N . ALA B 1 51 ? -4.688 -8.5 -10.016 1 96.25 51 ALA B N 1
ATOM 1514 C CA . ALA B 1 51 ? -4.664 -7.043 -10.156 1 96.25 51 ALA B CA 1
ATOM 1515 C C . ALA B 1 51 ? -6.059 -6.5 -10.445 1 96.25 51 ALA B C 1
ATOM 1517 O O . ALA B 1 51 ? -6.445 -5.457 -9.914 1 96.25 51 ALA B O 1
ATOM 1518 N N . LYS B 1 52 ? -6.73 -7.16 -11.266 1 96.88 52 LYS B N 1
ATOM 1519 C CA . LYS B 1 52 ? -8.07 -6.719 -11.633 1 96.88 52 LYS B CA 1
ATOM 1520 C C . LYS B 1 52 ? -9.016 -6.77 -10.438 1 96.88 52 LYS B C 1
ATOM 1522 O O . LYS B 1 52 ? -9.781 -5.836 -10.203 1 96.88 52 LYS B O 1
ATOM 1527 N N . ILE B 1 53 ? -8.969 -7.824 -9.695 1 98.12 53 ILE B N 1
ATOM 1528 C CA . ILE B 1 53 ? -9.797 -7.965 -8.5 1 98.12 53 ILE B CA 1
ATOM 1529 C C . ILE B 1 53 ? -9.453 -6.863 -7.504 1 98.12 53 ILE B C 1
ATOM 1531 O O . ILE B 1 53 ? -10.344 -6.199 -6.965 1 98.12 53 ILE B O 1
ATOM 1535 N N . ARG B 1 54 ? -8.18 -6.711 -7.289 1 98.31 54 ARG B N 1
ATOM 1536 C CA . ARG B 1 54 ? -7.746 -5.672 -6.363 1 98.31 54 ARG B CA 1
ATOM 1537 C C . ARG B 1 54 ? -8.297 -4.309 -6.77 1 98.31 54 ARG B C 1
ATOM 1539 O O . ARG B 1 54 ? -8.812 -3.564 -5.934 1 98.31 54 ARG B O 1
ATOM 1546 N N . SER B 1 55 ? -8.18 -3.969 -8.062 1 97.94 55 SER B N 1
ATOM 1547 C CA . SER B 1 55 ? -8.625 -2.672 -8.555 1 97.94 55 SER B CA 1
ATOM 1548 C C . SER B 1 55 ? -10.117 -2.479 -8.328 1 97.94 55 SER B C 1
ATOM 1550 O O . SER B 1 55 ? -10.57 -1.368 -8.031 1 97.94 55 SER B O 1
ATOM 1552 N N . LEU B 1 56 ? -10.867 -3.506 -8.406 1 97.88 56 LEU B N 1
ATOM 1553 C CA . LEU B 1 56 ? -12.305 -3.434 -8.211 1 97.88 56 LEU B CA 1
ATOM 1554 C C . LEU B 1 56 ? -12.641 -3.209 -6.738 1 97.88 56 LEU B C 1
ATOM 1556 O O . LEU B 1 56 ? -13.641 -2.561 -6.418 1 97.88 56 LEU B O 1
ATOM 1560 N N . VAL B 1 57 ? -11.82 -3.705 -5.91 1 98.44 57 VAL B N 1
ATOM 1561 C CA . VAL B 1 57 ? -12.117 -3.658 -4.48 1 98.44 57 VAL B CA 1
ATOM 1562 C C . VAL B 1 57 ? -11.656 -2.322 -3.902 1 98.44 57 VAL B C 1
ATOM 1564 O O . VAL B 1 57 ? -12.328 -1.748 -3.041 1 98.44 57 VAL B O 1
ATOM 1567 N N . VAL B 1 58 ? -10.492 -1.8 -4.371 1 97.69 58 VAL B N 1
ATOM 1568 C CA . VAL B 1 58 ? -9.938 -0.612 -3.732 1 97.69 58 VAL B CA 1
ATOM 1569 C C . VAL B 1 58 ? -10.32 0.631 -4.531 1 97.69 58 VAL B C 1
ATOM 1571 O O . VAL B 1 58 ? -9.812 1.725 -4.27 1 97.69 58 VAL B O 1
ATOM 1574 N N . CYS B 1 59 ? -11.227 0.453 -5.477 1 97.25 59 CYS B N 1
ATOM 1575 C CA . CYS B 1 59 ? -11.664 1.631 -6.219 1 97.25 59 CYS B CA 1
ATOM 1576 C C . CYS B 1 59 ? -12.547 2.523 -5.348 1 97.25 59 CYS B C 1
ATOM 1578 O O . CYS B 1 59 ? -13.117 2.062 -4.359 1 97.25 59 CYS B O 1
ATOM 1580 N N . VAL B 1 60 ? -12.602 3.746 -5.746 1 96.06 60 VAL B N 1
ATOM 1581 C CA . VAL B 1 60 ? -13.289 4.777 -4.98 1 96.06 60 VAL B CA 1
ATOM 1582 C C . VAL B 1 60 ? -14.734 4.359 -4.734 1 96.06 60 VAL B C 1
ATOM 1584 O O . VAL B 1 60 ? -15.258 4.52 -3.629 1 96.06 60 VAL B O 1
ATOM 1587 N N . GLY B 1 61 ? -15.375 3.861 -5.738 1 96.06 61 GLY B N 1
ATOM 1588 C CA . GLY B 1 61 ? -16.766 3.451 -5.625 1 96.06 61 GLY B CA 1
ATOM 1589 C C . GLY B 1 61 ? -17 2.393 -4.562 1 96.06 61 GLY B C 1
ATOM 1590 O O . GLY B 1 61 ? -17.922 2.506 -3.752 1 96.06 61 GLY B O 1
ATOM 1591 N N . THR B 1 62 ? -16.203 1.343 -4.504 1 97.06 62 THR B N 1
ATOM 1592 C CA . THR B 1 62 ? -16.344 0.256 -3.541 1 97.06 62 THR B CA 1
ATOM 1593 C C . THR B 1 62 ? -16 0.738 -2.133 1 97.06 62 THR B C 1
ATOM 1595 O O . THR B 1 62 ? -16.719 0.411 -1.176 1 97.06 62 THR B O 1
ATOM 1598 N N . ILE B 1 63 ? -14.969 1.532 -1.999 1 96.94 63 ILE B N 1
ATOM 1599 C CA . ILE B 1 63 ? -14.562 2.043 -0.693 1 96.94 63 ILE B CA 1
ATOM 1600 C C . ILE B 1 63 ? -15.656 2.949 -0.134 1 96.94 63 ILE B C 1
ATOM 1602 O O . ILE B 1 63 ? -15.945 2.916 1.064 1 96.94 63 ILE B O 1
ATOM 1606 N N . ALA B 1 64 ? -16.234 3.742 -1.038 1 94.88 64 ALA B N 1
ATOM 1607 C CA . ALA B 1 64 ? -17.344 4.594 -0.611 1 94.88 64 ALA B CA 1
ATOM 1608 C C . ALA B 1 64 ? -18.531 3.754 -0.125 1 94.88 64 ALA B C 1
ATOM 1610 O O . ALA B 1 64 ? -19.172 4.098 0.866 1 94.88 64 ALA B O 1
ATOM 1611 N N . GLN B 1 65 ? -18.797 2.697 -0.781 1 94.12 65 GLN B N 1
ATOM 1612 C CA . GLN B 1 65 ? -19.875 1.795 -0.385 1 94.12 65 GLN B CA 1
ATOM 1613 C C . GLN B 1 65 ? -19.609 1.192 0.992 1 94.12 65 GLN B C 1
ATOM 1615 O O . GLN B 1 65 ? -20.531 1.081 1.812 1 94.12 65 GLN B O 1
ATOM 1620 N N . ILE B 1 66 ? -18.422 0.825 1.242 1 94.38 66 ILE B N 1
ATOM 1621 C CA . ILE B 1 66 ? -18.031 0.28 2.537 1 94.38 66 ILE B CA 1
ATOM 1622 C C . ILE B 1 66 ? -18.219 1.338 3.621 1 94.38 66 ILE B C 1
ATOM 1624 O O . ILE B 1 66 ? -18.766 1.048 4.691 1 94.38 66 ILE B O 1
ATOM 1628 N N . SER B 1 67 ? -17.75 2.518 3.307 1 92.44 67 SER B N 1
ATOM 1629 C CA . SER B 1 67 ? -17.906 3.637 4.23 1 92.44 67 SER B CA 1
ATOM 1630 C C . SER B 1 67 ? -19.359 3.846 4.609 1 92.44 67 SER B C 1
ATOM 1632 O O . SER B 1 67 ? -19.688 4.031 5.785 1 92.44 67 SER B O 1
ATOM 1634 N N . GLN B 1 68 ? -20.203 3.855 3.633 1 88.06 68 GLN B N 1
ATOM 1635 C CA . GLN B 1 68 ? -21.641 4.07 3.838 1 88.06 68 GLN B CA 1
ATOM 1636 C C . GLN B 1 68 ? -22.25 2.928 4.637 1 88.06 68 GLN B C 1
ATOM 1638 O O . GLN B 1 68 ? -23.078 3.158 5.52 1 88.06 68 GLN B O 1
ATOM 1643 N N . HIS B 1 69 ? -21.844 1.749 4.281 1 85.56 69 HIS B N 1
ATOM 1644 C CA . HIS B 1 69 ? -22.375 0.567 4.953 1 85.56 69 HIS B CA 1
ATOM 1645 C C . HIS B 1 69 ? -22.047 0.59 6.445 1 85.56 69 HIS B C 1
ATOM 1647 O O . HIS B 1 69 ? -22.875 0.194 7.27 1 85.56 69 HIS B O 1
ATOM 1653 N N . TYR B 1 70 ? -20.922 1.123 6.762 1 81.56 70 TYR B N 1
ATOM 1654 C CA . TYR B 1 70 ? -20.484 1.132 8.156 1 81.56 70 TYR B CA 1
ATOM 1655 C C . TYR B 1 70 ? -20.844 2.451 8.828 1 81.56 70 TYR B C 1
ATOM 1657 O O . TYR B 1 70 ? -20.5 2.676 9.992 1 81.56 70 TYR B O 1
ATOM 1665 N N . ARG B 1 71 ? -21.547 3.301 8.156 1 77.69 71 ARG B N 1
ATOM 1666 C CA . ARG B 1 71 ? -22.094 4.566 8.633 1 77.69 71 ARG B CA 1
ATOM 1667 C C . ARG B 1 71 ? -21 5.426 9.266 1 77.69 71 ARG B C 1
ATOM 1669 O O . ARG B 1 71 ? -21.203 5.984 10.352 1 77.69 71 ARG B O 1
ATOM 1676 N N . LEU B 1 72 ? -19.906 5.434 8.672 1 71.25 72 LEU B N 1
ATOM 1677 C CA . LEU B 1 72 ? -18.781 6.176 9.258 1 71.25 72 LEU B CA 1
ATOM 1678 C C . LEU B 1 72 ? -19.078 7.672 9.266 1 71.25 72 LEU B C 1
ATOM 1680 O O . LEU B 1 72 ? -18.719 8.375 10.219 1 71.25 72 LEU B O 1
ATOM 1684 N N . ALA B 1 73 ? -19.719 8.008 8.273 1 62.28 73 ALA B N 1
ATOM 1685 C CA . ALA B 1 73 ? -20.078 9.43 8.219 1 62.28 73 ALA B CA 1
ATOM 1686 C C . ALA B 1 73 ? -20.984 9.812 9.375 1 62.28 73 ALA B C 1
ATOM 1688 O O . ALA B 1 73 ? -20.844 10.898 9.953 1 62.28 73 ALA B O 1
ATOM 1689 N N . ASP B 1 74 ? -21.828 8.922 9.602 1 62.47 74 ASP B N 1
ATOM 1690 C CA . ASP B 1 74 ? -22.781 9.18 10.672 1 62.47 74 ASP B CA 1
ATOM 1691 C C . ASP B 1 74 ? -22.094 9.242 12.031 1 62.47 74 ASP B C 1
ATOM 1693 O O . ASP B 1 74 ? -22.453 10.047 12.891 1 62.47 74 ASP B O 1
ATOM 1697 N N . ASN B 1 75 ? -21.062 8.445 12.133 1 58.44 75 ASN B N 1
ATOM 1698 C CA . ASN B 1 75 ? -20.359 8.359 13.406 1 58.44 75 ASN B CA 1
ATOM 1699 C C . ASN B 1 75 ? -19.438 9.555 13.617 1 58.44 75 ASN B C 1
ATOM 1701 O O . ASN B 1 75 ? -19.172 9.945 14.758 1 58.44 75 ASN B O 1
ATOM 1705 N N . LEU B 1 76 ? -18.844 10.016 12.594 1 56.94 76 LEU B N 1
ATOM 1706 C CA . LEU B 1 76 ? -18 11.203 12.688 1 56.94 76 LEU B CA 1
ATOM 1707 C C . LEU B 1 76 ? -18.844 12.438 13 1 56.94 76 LEU B C 1
ATOM 1709 O O . LEU B 1 76 ? -18.359 13.375 13.648 1 56.94 76 LEU B O 1
ATOM 1713 N N . LEU B 1 77 ? -20.031 12.484 12.445 1 48.59 77 LEU B N 1
ATOM 1714 C CA . LEU B 1 77 ? -20.938 13.594 12.695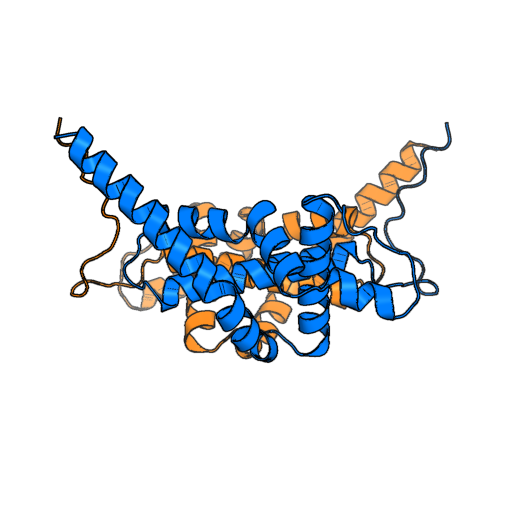 1 48.59 77 LEU B CA 1
ATOM 1715 C C . LEU B 1 77 ? -21.391 13.609 14.148 1 48.59 77 LEU B C 1
ATOM 1717 O O . LEU B 1 77 ? -21.688 14.672 14.703 1 48.59 77 LEU B O 1
ATOM 1721 N N . ALA B 1 78 ? -21.688 12.531 14.758 1 47.84 78 ALA B N 1
ATOM 1722 C CA . ALA B 1 78 ? -22.234 12.578 16.109 1 47.84 78 ALA B CA 1
ATOM 1723 C C . ALA B 1 78 ? -21.281 13.297 17.062 1 47.84 78 ALA B C 1
ATOM 1725 O O . ALA B 1 78 ? -21.688 13.789 18.109 1 47.84 78 ALA B O 1
ATOM 1726 N N . ASP B 1 79 ? -20.047 13.133 16.875 1 47.59 79 ASP B N 1
ATOM 1727 C CA . ASP B 1 79 ? -19.188 13.82 17.844 1 47.59 79 ASP B CA 1
ATOM 1728 C C . ASP B 1 79 ? -19.219 15.328 17.609 1 47.59 79 ASP B C 1
ATOM 1730 O O . ASP B 1 79 ? -18.406 16.062 18.172 1 47.59 79 ASP B O 1
ATOM 1734 N N . GLY B 1 80 ? -20.281 15.961 17.062 1 44.94 80 GLY B N 1
ATOM 1735 C CA . GLY B 1 80 ? -20.609 17.375 17.047 1 44.94 80 GLY B CA 1
ATOM 1736 C C . GLY B 1 80 ? -20.062 18.109 15.844 1 44.94 80 GLY B C 1
ATOM 1737 O O . GLY B 1 80 ? -20.25 19.312 15.695 1 44.94 80 GLY B O 1
ATOM 1738 N N . ARG B 1 81 ? -18.953 17.719 15.25 1 45.59 81 ARG B N 1
ATOM 1739 C CA . ARG B 1 81 ? -18.516 18.625 14.203 1 45.59 81 ARG B CA 1
ATOM 1740 C C . ARG B 1 81 ? -19.516 18.672 13.055 1 45.59 81 ARG B C 1
ATOM 1742 O O . ARG B 1 81 ? -20.469 17.891 13.039 1 45.59 81 ARG B O 1
ATOM 1749 N N . HIS B 1 82 ? -19.078 19.344 11.781 1 44.44 82 HIS B N 1
ATOM 1750 C CA . HIS B 1 82 ? -19.797 19.719 10.57 1 44.44 82 HIS B CA 1
ATOM 1751 C C . HIS B 1 82 ? -20.5 18.516 9.945 1 44.44 82 HIS B C 1
ATOM 1753 O O . HIS B 1 82 ? -19.969 17.406 10 1 44.44 82 HIS B O 1
ATOM 1759 N N . LEU B 1 83 ? -21.875 18.5 9.898 1 43.62 83 LEU B N 1
ATOM 1760 C CA . LEU B 1 83 ? -22.766 17.688 9.078 1 43.62 83 LEU B CA 1
ATOM 1761 C C . LEU B 1 83 ? -22.109 17.344 7.742 1 43.62 83 LEU B C 1
ATOM 1763 O O . LEU B 1 83 ? -21.984 18.219 6.871 1 43.62 83 LEU B O 1
ATOM 1767 N N . VAL B 1 84 ? -20.953 16.781 7.672 1 46.91 84 VAL B N 1
ATOM 1768 C CA . VAL B 1 84 ? -20.719 16.25 6.332 1 46.91 84 VAL B CA 1
ATOM 1769 C C . VAL B 1 84 ? -22 15.672 5.766 1 46.91 84 VAL B C 1
ATOM 1771 O O . VAL B 1 84 ? -22.562 14.727 6.328 1 46.91 84 VAL B O 1
ATOM 1774 N N . SER B 1 85 ? -23.031 16.438 5.297 1 46.47 85 SER B N 1
ATOM 1775 C CA . SER B 1 85 ? -24.266 16 4.66 1 46.47 85 SER B CA 1
ATOM 1776 C C . SER B 1 85 ? -24.109 14.625 4.039 1 46.47 85 SER B C 1
ATOM 1778 O O . SER B 1 85 ? -23.016 14.25 3.615 1 46.47 85 SER B O 1
ATOM 1780 N N . LEU B 1 86 ? -25.109 13.594 4.277 1 47.56 86 LEU B N 1
ATOM 1781 C CA . LEU B 1 86 ? -25.469 12.352 3.604 1 47.56 86 LEU B CA 1
ATOM 1782 C C . LEU B 1 86 ? -24.906 12.312 2.188 1 47.56 86 LEU B C 1
ATOM 1784 O O . LEU B 1 86 ? -24.734 11.242 1.605 1 47.56 86 LEU B O 1
ATOM 1788 N N . GLN B 1 87 ? -25.125 13.453 1.469 1 53.78 87 GLN B N 1
ATOM 1789 C CA . GLN B 1 87 ? -24.875 13.438 0.031 1 53.78 87 GLN B CA 1
ATOM 1790 C C . GLN B 1 87 ? -23.391 13.555 -0.267 1 53.78 87 GLN B C 1
ATOM 1792 O O . GLN B 1 87 ? -22.984 14.25 -1.205 1 53.78 87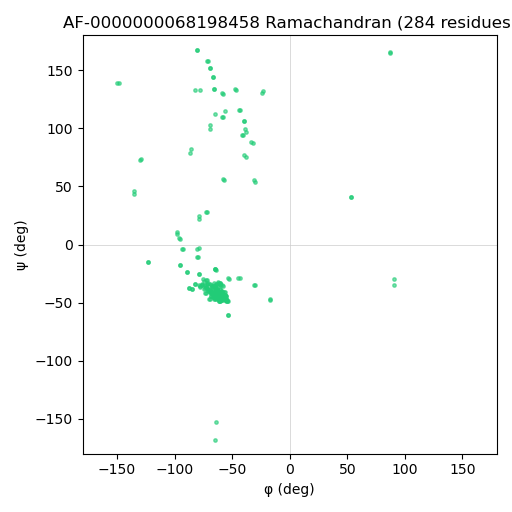 GLN B O 1
ATOM 1797 N N . SER B 1 88 ? -22.547 13.211 0.671 1 63.56 88 SER B N 1
ATOM 1798 C CA . SER B 1 88 ? -21.125 13.383 0.354 1 63.56 88 SER B CA 1
ATOM 1799 C C . SER B 1 88 ? -20.734 12.578 -0.884 1 63.56 88 SER B C 1
ATOM 1801 O O . SER B 1 88 ? -21.266 11.492 -1.116 1 63.56 88 SER B O 1
ATOM 1803 N N . SER B 1 89 ? -20.078 13.266 -1.787 1 84.25 89 SER B N 1
ATOM 1804 C CA . SER B 1 89 ? -19.594 12.672 -3.027 1 84.25 89 SER B CA 1
ATOM 1805 C C . SER B 1 89 ? -18.875 11.352 -2.764 1 84.25 89 SER B C 1
ATOM 1807 O O . SER B 1 89 ? -18.469 11.078 -1.636 1 84.25 89 SER B O 1
ATOM 1809 N N . THR B 1 90 ? -19.188 10.484 -3.492 1 90.5 90 THR B N 1
ATOM 1810 C CA . THR B 1 90 ? -18.531 9.188 -3.492 1 90.5 90 THR B CA 1
ATOM 1811 C C . THR B 1 90 ? -17.062 9.328 -3.09 1 90.5 90 THR B C 1
ATOM 1813 O O . THR B 1 90 ? -16.547 8.547 -2.283 1 90.5 90 THR B O 1
ATOM 1816 N N . TYR B 1 91 ? -16.484 10.383 -3.473 1 91.88 91 TYR B N 1
ATOM 1817 C CA . TYR B 1 91 ? -15.07 10.625 -3.195 1 91.88 91 TYR B CA 1
ATOM 1818 C C . TYR B 1 91 ? -14.852 10.961 -1.726 1 91.88 91 TYR B C 1
ATOM 1820 O O . TYR B 1 91 ? -13.914 10.461 -1.097 1 91.88 91 TYR B O 1
ATOM 1828 N N . ILE B 1 92 ? -15.703 11.75 -1.188 1 89.06 92 ILE B N 1
ATOM 1829 C CA . ILE B 1 92 ? -15.57 12.172 0.202 1 89.06 92 ILE B CA 1
ATOM 1830 C C . ILE B 1 92 ? -15.766 10.969 1.125 1 89.06 92 ILE B C 1
ATOM 1832 O O . ILE B 1 92 ? -15.016 10.797 2.092 1 89.06 92 ILE B O 1
ATOM 1836 N N . GLN B 1 93 ? -16.719 10.203 0.784 1 90.88 93 GLN B N 1
ATOM 1837 C CA . GLN B 1 93 ? -16.984 9.008 1.585 1 90.88 93 GLN B CA 1
ATOM 1838 C C . GLN B 1 93 ? -15.789 8.062 1.581 1 90.88 93 GLN B C 1
ATOM 1840 O O . GLN B 1 93 ? -15.43 7.5 2.619 1 90.88 93 GLN B O 1
ATOM 1845 N N . ALA B 1 94 ? -15.219 7.875 0.413 1 95.06 94 ALA B N 1
ATOM 1846 C CA . ALA B 1 94 ? -14.047 7.016 0.302 1 95.06 94 ALA B CA 1
ATOM 1847 C C . ALA B 1 94 ? -12.883 7.566 1.117 1 95.06 94 ALA B C 1
ATOM 1849 O O . ALA B 1 94 ? -12.227 6.832 1.856 1 95.06 94 ALA B O 1
ATOM 1850 N N . ASP B 1 95 ? -12.695 8.891 1.048 1 93.31 95 ASP B N 1
ATOM 1851 C CA . ASP B 1 95 ? -11.609 9.555 1.771 1 93.31 95 ASP B CA 1
ATOM 1852 C C . ASP B 1 95 ? -11.789 9.406 3.279 1 93.31 95 ASP B C 1
ATOM 1854 O O . ASP B 1 95 ? -10.812 9.219 4.012 1 93.31 95 ASP B O 1
ATOM 1858 N N . LEU B 1 96 ? -12.992 9.484 3.654 1 90.88 96 LEU B N 1
ATOM 1859 C CA . LEU B 1 96 ? -13.297 9.344 5.074 1 90.88 96 LEU B CA 1
ATOM 1860 C C . LEU B 1 96 ? -12.945 7.953 5.578 1 90.88 96 LEU B C 1
ATOM 1862 O O . LEU B 1 96 ? -12.359 7.805 6.652 1 90.88 96 LEU B O 1
ATOM 1866 N N . PHE B 1 97 ? -13.305 6.977 4.793 1 94.56 97 PHE B N 1
ATOM 1867 C CA . PHE B 1 97 ? -13.016 5.605 5.191 1 94.56 97 PHE B CA 1
ATOM 1868 C C . PHE B 1 97 ? -11.516 5.355 5.238 1 94.56 97 PHE B C 1
ATOM 1870 O O . PHE B 1 97 ? -11.016 4.727 6.172 1 94.56 97 PHE B O 1
ATOM 1877 N N . GLU B 1 98 ? -10.867 5.883 4.23 1 97 98 GLU B N 1
ATOM 1878 C CA . GLU B 1 98 ? -9.414 5.715 4.176 1 97 98 GLU B CA 1
ATOM 1879 C C . GLU B 1 98 ? -8.734 6.383 5.367 1 97 98 GLU B C 1
ATOM 1881 O O . GLU B 1 98 ? -7.867 5.785 6.008 1 97 98 GLU B O 1
ATOM 1886 N N . ALA B 1 99 ? -9.156 7.566 5.703 1 94.62 99 ALA B N 1
ATOM 1887 C CA . ALA B 1 99 ? -8.594 8.273 6.852 1 94.62 99 ALA B CA 1
ATOM 1888 C C . ALA B 1 99 ? -8.914 7.547 8.156 1 94.62 99 ALA B C 1
ATOM 1890 O O . ALA B 1 99 ? -8.086 7.508 9.062 1 94.62 99 ALA B O 1
ATOM 1891 N N . TYR B 1 100 ? -10.117 7 8.18 1 94.06 100 TYR B N 1
ATOM 1892 C CA . TYR B 1 100 ? -10.5 6.219 9.352 1 94.06 100 TYR B CA 1
ATOM 1893 C C . TYR B 1 100 ? -9.578 5.023 9.531 1 94.06 100 TYR B C 1
ATOM 1895 O O . TYR B 1 100 ? -9.07 4.789 10.633 1 94.06 100 TYR B O 1
ATOM 1903 N N . VAL B 1 101 ? -9.336 4.324 8.484 1 96.88 101 VAL B N 1
ATOM 1904 C CA . VAL B 1 101 ? -8.43 3.178 8.516 1 96.88 101 VAL B CA 1
ATOM 1905 C C . VAL B 1 101 ? -7.027 3.637 8.898 1 96.88 101 VAL B C 1
ATOM 1907 O O . VAL B 1 101 ? -6.355 2.992 9.711 1 96.88 101 VAL B O 1
ATOM 1910 N N . GLY B 1 102 ? -6.617 4.762 8.273 1 97.06 102 GLY B N 1
ATOM 1911 C CA . GLY B 1 102 ? -5.324 5.328 8.625 1 97.06 102 GLY B CA 1
ATOM 1912 C C . GLY B 1 102 ? -5.195 5.645 10.109 1 97.06 102 GLY B C 1
ATOM 1913 O O . GLY B 1 102 ? -4.145 5.41 10.703 1 97.06 102 GLY B O 1
ATOM 1914 N N . GLY B 1 103 ? -6.242 6.168 10.688 1 95 103 GLY B N 1
ATOM 1915 C CA . GLY B 1 103 ? -6.262 6.438 12.117 1 95 103 GLY B CA 1
ATOM 1916 C C . GLY B 1 103 ? -6.172 5.18 12.961 1 95 103 GLY B C 1
ATOM 1917 O O . GLY B 1 103 ? -5.414 5.129 13.938 1 95 103 GLY B O 1
ATOM 1918 N N . LEU B 1 104 ? -6.93 4.227 12.617 1 96 104 LEU B N 1
ATOM 1919 C CA . LEU B 1 104 ? -6.891 2.957 13.336 1 96 104 LEU B CA 1
ATOM 1920 C C . LEU B 1 104 ? -5.496 2.34 13.281 1 96 104 LEU B C 1
ATOM 1922 O O . LEU B 1 104 ? -4.996 1.828 14.281 1 96 104 LEU B O 1
ATOM 1926 N N . TYR B 1 105 ? -4.961 2.393 12.102 1 97.38 105 TYR B N 1
ATOM 1927 C CA . TYR B 1 105 ? -3.602 1.893 11.93 1 97.38 105 TYR B CA 1
ATOM 1928 C C . TYR B 1 105 ? -2.625 2.643 12.828 1 97.38 105 TYR B C 1
ATOM 1930 O O . TYR B 1 105 ? -1.764 2.033 13.461 1 97.38 105 TYR B O 1
ATOM 1938 N N . ALA B 1 106 ? -2.697 3.9 12.836 1 95.06 106 ALA B N 1
ATOM 1939 C CA . ALA B 1 106 ? -1.794 4.738 13.625 1 95.06 106 ALA B CA 1
ATOM 1940 C C . ALA B 1 106 ? -1.915 4.426 15.117 1 95.06 106 ALA B C 1
ATOM 1942 O O . ALA B 1 106 ? -0.918 4.441 15.844 1 95.06 106 ALA B O 1
ATOM 1943 N N . ASP B 1 107 ? -3.102 4.062 15.539 1 94.81 107 ASP B N 1
ATOM 1944 C CA . ASP B 1 107 ? -3.367 3.861 16.953 1 94.81 107 ASP B CA 1
ATOM 1945 C C . ASP B 1 107 ? -3.031 2.434 17.391 1 94.81 107 ASP B C 1
ATOM 1947 O O . ASP B 1 107 ? -2.471 2.215 18.453 1 94.81 107 ASP B O 1
ATOM 1951 N N . TRP B 1 108 ? -3.328 1.455 16.453 1 96.5 108 TRP B N 1
ATOM 1952 C CA . TRP B 1 108 ? -3.35 0.082 16.953 1 96.5 108 TRP B CA 1
ATOM 1953 C C . TRP B 1 108 ? -2.369 -0.791 16.172 1 96.5 108 TRP B C 1
ATOM 1955 O O . TRP B 1 108 ? -2.045 -1.901 16.594 1 96.5 108 TRP B O 1
ATOM 1965 N N . GLY B 1 109 ? -1.937 -0.285 15.07 1 96.69 109 GLY B N 1
ATOM 1966 C CA . GLY B 1 109 ? -1.052 -1.095 14.25 1 96.69 109 GLY B CA 1
ATOM 1967 C C . GLY B 1 109 ? -1.796 -1.998 13.289 1 96.69 109 GLY B C 1
ATOM 1968 O O . GLY B 1 109 ? -2.994 -2.236 13.445 1 96.69 109 GLY B O 1
ATOM 1969 N N . TYR B 1 110 ? -1.08 -2.504 12.328 1 98.25 110 TYR B N 1
ATOM 1970 C CA . TYR B 1 110 ? -1.686 -3.234 11.219 1 98.25 110 TYR B CA 1
ATOM 1971 C C . TYR B 1 110 ? -2.248 -4.57 11.688 1 98.25 110 TYR B C 1
ATOM 1973 O O . TYR B 1 110 ? -3.348 -4.961 11.297 1 98.25 110 TYR B O 1
ATOM 1981 N N . GLU B 1 111 ? -1.492 -5.332 12.453 1 97.38 111 GLU B N 1
ATOM 1982 C CA . GLU B 1 111 ? -1.897 -6.684 12.828 1 97.38 111 GLU B CA 1
ATOM 1983 C C . GLU B 1 111 ? -3.156 -6.668 13.688 1 97.38 111 GLU B C 1
ATOM 1985 O O . GLU B 1 111 ? -3.912 -7.641 13.719 1 97.38 111 GLU B O 1
ATOM 1990 N N . HIS B 1 112 ? -3.381 -5.555 14.281 1 96.38 112 HIS B N 1
ATOM 1991 C CA . HIS B 1 112 ? -4.578 -5.418 15.102 1 96.38 112 HIS B CA 1
ATOM 1992 C C . HIS B 1 112 ? -5.801 -5.102 14.25 1 96.38 112 HIS B C 1
ATOM 1994 O O . HIS B 1 112 ? -6.914 -5.527 14.562 1 96.38 112 HIS B O 1
ATOM 2000 N N . ILE B 1 113 ? -5.617 -4.367 13.195 1 97.44 113 ILE B N 1
ATOM 2001 C CA . ILE B 1 113 ? -6.785 -3.943 12.438 1 97.44 113 ILE B CA 1
ATOM 2002 C C . ILE B 1 113 ? -7.023 -4.906 11.281 1 97.44 113 ILE B C 1
ATOM 2004 O O . ILE B 1 113 ? -8.117 -4.934 10.695 1 97.44 113 ILE B O 1
ATOM 2008 N N . ARG B 1 114 ? -6.039 -5.68 10.914 1 98.06 114 ARG B N 1
ATOM 2009 C CA . ARG B 1 114 ? -6.094 -6.551 9.742 1 98.06 114 ARG B CA 1
ATOM 2010 C C . ARG B 1 114 ? -7.277 -7.508 9.828 1 98.06 114 ARG B C 1
ATOM 2012 O O . ARG B 1 114 ? -8.016 -7.676 8.859 1 98.06 114 ARG B O 1
ATOM 2019 N N . PRO B 1 115 ? -7.516 -8.164 11 1 97.88 115 PRO B N 1
ATOM 2020 C CA . P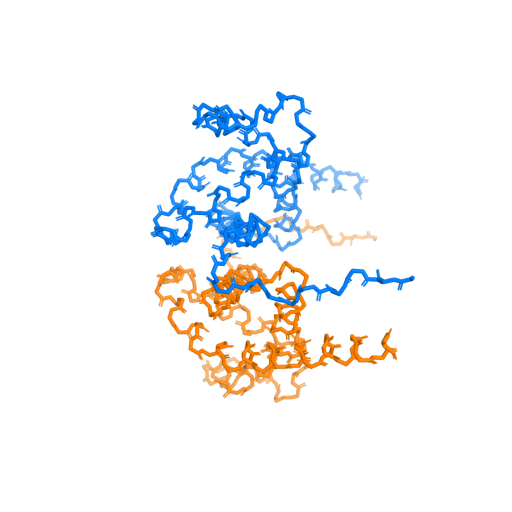RO B 1 115 ? -8.664 -9.07 11.062 1 97.88 115 PRO B CA 1
ATOM 2021 C C . PRO B 1 115 ? -9.992 -8.367 10.773 1 97.88 115 PRO B C 1
ATOM 2023 O O . PRO B 1 115 ? -10.859 -8.93 10.109 1 97.88 115 PRO B O 1
ATOM 2026 N N . TRP B 1 116 ? -10.117 -7.203 11.312 1 96.94 116 TRP B N 1
ATOM 2027 C CA . TRP B 1 116 ? -11.32 -6.418 11.055 1 96.94 116 TRP B CA 1
ATOM 2028 C C . TRP B 1 116 ? -11.414 -6.043 9.578 1 96.94 116 TRP B C 1
ATOM 2030 O O . TRP B 1 116 ? -12.484 -6.152 8.977 1 96.94 116 TRP B O 1
ATOM 2040 N N . LEU B 1 117 ? -10.336 -5.625 8.906 1 97.88 117 LEU B N 1
ATOM 2041 C CA . LEU B 1 117 ? -10.297 -5.297 7.48 1 97.88 117 LEU B CA 1
ATOM 2042 C C . LEU B 1 117 ? -10.656 -6.512 6.637 1 97.88 117 LEU B C 1
ATOM 2044 O O . LEU B 1 117 ? -11.438 -6.41 5.688 1 97.88 117 LEU B O 1
ATOM 2048 N N . TYR B 1 118 ? -10.023 -7.645 7.004 1 98.06 118 TYR B N 1
ATOM 2049 C CA . TYR B 1 118 ? -10.32 -8.867 6.262 1 98.06 118 TYR B CA 1
ATOM 2050 C C . TYR B 1 118 ? -11.812 -9.172 6.289 1 98.06 118 TYR B C 1
ATOM 2052 O O . TYR B 1 118 ? -12.398 -9.523 5.262 1 98.06 118 TYR B O 1
ATOM 2060 N N . ARG B 1 119 ? -12.375 -9.023 7.434 1 96.88 119 ARG B N 1
ATOM 2061 C CA . ARG B 1 119 ? -13.797 -9.328 7.594 1 96.88 119 ARG B CA 1
ATOM 2062 C C . ARG B 1 119 ? -14.656 -8.422 6.719 1 96.88 119 ARG B C 1
ATOM 2064 O O . ARG B 1 119 ? -15.555 -8.898 6.02 1 96.88 119 ARG B O 1
ATOM 2071 N N . ILE B 1 120 ? -14.383 -7.133 6.676 1 95.62 120 ILE B N 1
ATOM 2072 C CA . ILE B 1 120 ? -15.25 -6.203 5.961 1 95.62 120 ILE B CA 1
ATOM 2073 C C . ILE B 1 120 ? -14.969 -6.281 4.465 1 95.62 120 ILE B C 1
ATOM 2075 O O . ILE B 1 120 ? -15.859 -6.02 3.646 1 95.62 120 ILE B O 1
ATOM 2079 N N . LEU B 1 121 ? -13.805 -6.672 4.062 1 97.94 121 LEU B N 1
ATOM 2080 C CA . LEU B 1 121 ? -13.398 -6.66 2.658 1 97.94 121 LEU B CA 1
ATOM 2081 C C . LEU B 1 121 ? -13.773 -7.973 1.975 1 97.94 121 LEU B C 1
ATOM 2083 O O . LEU B 1 121 ? -13.859 -8.031 0.746 1 97.94 121 LEU B O 1
ATOM 2087 N N . THR B 1 122 ? -13.922 -9.023 2.732 1 98.31 122 THR B N 1
ATOM 2088 C CA . THR B 1 122 ? -14.086 -10.375 2.209 1 98.31 122 THR B CA 1
ATOM 2089 C C . THR B 1 122 ? -15.25 -10.43 1.221 1 98.31 122 THR B C 1
ATOM 2091 O O . THR B 1 122 ? -15.094 -10.914 0.098 1 98.31 122 THR B O 1
ATOM 2094 N N . PRO B 1 123 ? -16.422 -9.883 1.59 1 97.88 123 PRO B N 1
ATOM 2095 C CA . PRO B 1 123 ? -17.516 -9.992 0.623 1 97.88 123 PRO B CA 1
ATOM 2096 C C . PRO B 1 123 ? -17.219 -9.266 -0.688 1 97.88 123 PRO B C 1
ATOM 2098 O O . PRO B 1 123 ? -17.656 -9.703 -1.753 1 97.88 123 PRO B O 1
ATOM 2101 N N . TYR B 1 124 ? -16.5 -8.211 -0.663 1 98 124 TYR B N 1
ATOM 2102 C CA . TYR B 1 124 ? -16.172 -7.445 -1.86 1 98 124 TYR B CA 1
ATOM 2103 C C . TYR B 1 124 ? -15.133 -8.164 -2.701 1 98 124 TYR B C 1
ATOM 2105 O O . TYR B 1 124 ? -15.195 -8.148 -3.932 1 98 124 TYR B O 1
ATOM 2113 N N . VAL B 1 125 ? -14.195 -8.789 -2.066 1 98.62 125 VAL B N 1
ATOM 2114 C CA . VAL B 1 125 ? -13.18 -9.57 -2.76 1 98.62 125 VAL B CA 1
ATOM 2115 C C . VAL B 1 125 ? -13.828 -10.766 -3.451 1 98.62 125 VAL B C 1
ATOM 2117 O O . VAL B 1 125 ? -13.523 -11.07 -4.605 1 98.62 125 VAL B O 1
ATOM 2120 N N . GLU B 1 126 ? -14.734 -11.422 -2.754 1 98.62 126 GLU B N 1
ATOM 2121 C CA . GLU B 1 126 ? -15.422 -12.578 -3.312 1 98.62 126 GLU B CA 1
ATOM 2122 C C . GLU B 1 126 ? -16.281 -12.188 -4.516 1 98.62 126 GLU B C 1
ATOM 2124 O O . GLU B 1 126 ? -16.312 -12.898 -5.523 1 98.62 126 GLU B O 1
ATOM 2129 N N . GLU B 1 127 ? -16.938 -11.086 -4.355 1 98.19 127 GLU B N 1
ATOM 2130 C CA . GLU B 1 127 ? -17.75 -10.609 -5.469 1 98.19 127 GLU B CA 1
ATOM 2131 C C . GLU B 1 127 ? -16.875 -10.234 -6.668 1 98.19 127 GLU B C 1
ATOM 2133 O O . GLU B 1 127 ? -17.203 -10.586 -7.809 1 98.19 127 GLU B O 1
ATOM 2138 N N . ALA B 1 128 ? -15.836 -9.5 -6.441 1 98.44 128 ALA B N 1
ATOM 2139 C CA . ALA B 1 128 ? -14.922 -9.117 -7.512 1 98.44 128 ALA B CA 1
ATOM 2140 C C . ALA B 1 128 ? -14.328 -10.352 -8.188 1 98.44 128 ALA B C 1
ATOM 2142 O O . ALA B 1 128 ? -14.164 -10.375 -9.414 1 98.44 128 ALA B O 1
ATOM 2143 N N . TYR B 1 129 ? -13.945 -11.312 -7.41 1 98.06 129 TYR B N 1
ATOM 2144 C CA . TYR B 1 129 ? -13.422 -12.562 -7.949 1 98.06 129 TYR B CA 1
ATOM 2145 C C . TYR B 1 129 ? -14.414 -13.203 -8.914 1 98.06 129 TYR B C 1
ATOM 2147 O O . TYR B 1 129 ? -14.039 -13.633 -10 1 98.06 129 TYR B O 1
ATOM 2155 N N . ARG B 1 130 ? -15.68 -13.289 -8.484 1 97.38 130 ARG B N 1
ATOM 2156 C CA . ARG B 1 130 ? -16.719 -13.867 -9.32 1 97.38 130 ARG B CA 1
ATOM 2157 C C . ARG B 1 130 ? -16.859 -13.109 -10.633 1 97.38 130 ARG B C 1
ATOM 2159 O O . ARG B 1 130 ? -16.969 -13.711 -11.703 1 97.38 130 ARG B O 1
ATOM 2166 N N . ILE B 1 131 ? -16.875 -11.844 -10.555 1 96.94 131 ILE B N 1
ATOM 2167 C CA . ILE B 1 131 ? -17.031 -10.992 -11.727 1 96.94 131 ILE B CA 1
ATOM 2168 C C . ILE B 1 131 ? -15.891 -11.234 -12.703 1 96.94 131 ILE B C 1
ATOM 2170 O O . ILE B 1 131 ? -16.125 -11.445 -13.898 1 96.94 131 ILE B O 1
ATOM 2174 N N . VAL B 1 132 ? -14.68 -11.219 -12.211 1 96.75 132 VAL B N 1
ATOM 2175 C CA . VAL B 1 132 ? -13.5 -11.344 -13.062 1 96.75 132 VAL B CA 1
ATOM 2176 C C . VAL B 1 132 ? -13.43 -12.75 -13.648 1 96.75 132 VAL B C 1
ATOM 2178 O O . VAL B 1 132 ? -13.047 -12.93 -14.805 1 96.75 132 VAL B O 1
ATOM 2181 N N . LYS B 1 133 ? -13.734 -13.727 -12.867 1 94.88 133 LYS B N 1
ATOM 2182 C CA . LYS B 1 133 ? -13.75 -15.102 -13.344 1 94.88 133 LYS B CA 1
ATOM 2183 C C . LYS B 1 133 ? -14.734 -15.273 -14.5 1 94.88 133 LYS B C 1
ATOM 2185 O O . LYS B 1 133 ? -14.43 -15.945 -15.484 1 94.88 133 LYS B O 1
ATOM 2190 N N . MET B 1 134 ? -15.828 -14.703 -14.367 1 93.31 134 MET B N 1
ATOM 2191 C CA . MET B 1 134 ? -16.844 -14.773 -15.414 1 93.31 134 MET B CA 1
ATOM 2192 C C . MET B 1 134 ? -16.359 -14.102 -16.688 1 93.31 134 MET B C 1
ATOM 2194 O O . MET B 1 134 ? -16.641 -14.586 -17.797 1 93.31 134 MET B O 1
ATOM 2198 N N . GLU B 1 135 ? -15.711 -12.969 -16.594 1 90.31 135 GLU B N 1
ATOM 2199 C CA . GLU B 1 135 ? -15.156 -12.273 -17.75 1 90.31 135 GLU B CA 1
ATOM 2200 C C . GLU B 1 135 ? -14.125 -13.133 -18.469 1 90.31 135 GLU B C 1
ATOM 2202 O O . GLU B 1 135 ? -14.039 -13.094 -19.703 1 90.31 135 GLU B O 1
ATOM 2207 N N . TYR B 1 136 ? -13.32 -13.812 -17.703 1 86.94 136 TYR B N 1
ATOM 2208 C CA . TYR B 1 136 ? -12.305 -14.68 -18.297 1 86.94 136 TYR B CA 1
ATOM 2209 C C . TYR B 1 136 ? -12.938 -15.891 -18.969 1 86.94 136 TYR B C 1
ATOM 2211 O O . TYR B 1 136 ? -12.461 -16.344 -20 1 86.94 136 TYR B O 1
ATOM 2219 N N . LYS B 1 137 ? -13.945 -16.438 -18.406 1 81.69 137 LYS B N 1
ATOM 2220 C CA . LYS B 1 137 ? -14.656 -17.578 -19 1 81.69 137 LYS B CA 1
ATOM 2221 C C . LYS B 1 137 ? -15.328 -17.172 -20.297 1 81.69 137 LYS B C 1
ATOM 2223 O O . LYS B 1 137 ? -15.328 -17.938 -21.266 1 81.69 137 LYS B O 1
ATOM 2228 N N . CYS B 1 138 ? -15.844 -16.141 -20.266 1 74.25 138 CYS B N 1
ATOM 2229 C CA . CYS B 1 138 ? -16.547 -15.68 -21.469 1 74.25 138 CYS B CA 1
ATOM 2230 C C . CYS B 1 138 ? -15.562 -15.32 -22.562 1 74.25 138 CYS B C 1
ATOM 2232 O O . CYS B 1 138 ? -15.852 -15.508 -23.75 1 74.25 138 CYS B O 1
ATOM 2234 N N . ALA B 1 139 ? -14.492 -14.75 -22.172 1 68.94 139 ALA B N 1
ATOM 2235 C CA . ALA B 1 139 ? -13.477 -14.414 -23.172 1 68.94 139 ALA B CA 1
ATOM 2236 C C . ALA B 1 139 ? -12.914 -15.672 -23.828 1 68.94 139 ALA B C 1
ATOM 2238 O O . ALA B 1 139 ? -12.633 -15.672 -25.031 1 68.94 139 ALA B O 1
ATOM 2239 N N . VAL B 1 140 ? -12.805 -16.688 -23.141 1 64.38 140 VAL B N 1
ATOM 2240 C CA . VAL B 1 140 ? -12.297 -17.938 -23.688 1 64.38 140 VAL B CA 1
ATOM 2241 C C . VAL B 1 140 ? -13.359 -18.578 -24.594 1 64.38 140 VAL B C 1
ATOM 2243 O O . VAL B 1 140 ? -13.031 -19.188 -25.609 1 64.38 140 VAL B O 1
ATOM 2246 N N . SER B 1 141 ? -14.602 -18.359 -24.125 1 63.81 141 SER B N 1
ATOM 2247 C CA . SER B 1 141 ? -15.68 -18.938 -24.922 1 63.81 141 SER B CA 1
ATOM 2248 C C . SER B 1 141 ? -15.852 -18.203 -26.25 1 63.81 141 SER B C 1
ATOM 2250 O O . SER B 1 141 ? -16.234 -18.812 -27.25 1 63.81 141 SER B O 1
ATOM 2252 N N . SER B 1 142 ? -15.594 -16.953 -26.172 1 59.62 142 SER B N 1
ATOM 2253 C CA . SER B 1 142 ? -15.766 -16.188 -27.406 1 59.62 142 SER B CA 1
ATOM 2254 C C . SER B 1 142 ? -14.633 -16.438 -28.391 1 59.62 142 SER B C 1
ATOM 2256 O O . SER B 1 142 ? -14.75 -16.125 -29.562 1 59.62 142 SER B O 1
ATOM 2258 N N . ASN B 1 143 ? -13.492 -16.734 -27.922 1 52.16 143 ASN B N 1
ATOM 2259 C CA . ASN B 1 143 ? -12.383 -17.031 -28.812 1 52.16 143 ASN B CA 1
ATOM 2260 C C . ASN B 1 143 ? -12.445 -18.453 -29.328 1 52.16 143 ASN B C 1
ATOM 2262 O O . ASN B 1 143 ? -11.547 -18.906 -30.047 1 52.16 143 ASN B O 1
ATOM 2266 N N . LYS B 1 144 ? -13.391 -19.328 -28.922 1 47.91 144 LYS B N 1
ATOM 2267 C CA . LYS B 1 144 ? -13.641 -20.625 -29.578 1 47.91 144 LYS B CA 1
ATOM 2268 C C . LYS B 1 144 ? -14.633 -20.469 -30.719 1 47.91 144 LYS B C 1
ATOM 2270 O O . LYS B 1 144 ? -15.578 -19.688 -30.625 1 47.91 144 LYS B O 1
#

Nearest PDB structures (foldseek):
  2a11-assembly1_A-2  TM=8.178E-01  e=9.382E-05  Mycobacterium tuberculosis
  5t16-assembly2_I  TM=7.750E-01  e=1.144E-04  Saccharomyces cerevisiae S288C
  3o2r-assembly2_D  TM=7.512E-01  e=3.243E-04  Campylobacter jejuni subsp. jejuni NCTC 11168 = ATCC 700819
  3rv0-assembly1_A  TM=6.956E-01  e=3.176E-03  Vanderwaltozyma polyspora DSM 70294
  3rv0-assembly2_D  TM=6.896E-01  e=6.362E-03  Vanderwaltozyma polyspora DSM 70294

InterPro domains:
  IPR000999 Ribonuclease III domain [PF00636] (20-107)
  IPR000999 Ribonuclease III domain [PS50142] (20-109)
  IPR000999 Ribonuclease III domain [SM00535] (1-130)
  IPR000999 Ribonuclease III domain [cd00593] (11-128)
  IPR036389 Ribonuclease III, endonuclease domain superfamily [G3DSA:1.10.1520.10] (1-132)
  IPR036389 Ribonuclease III, endonuclease domain superfamily [SSF69065] (11-129)